Protein AF-A0A2S2NFF7-F1 (afdb_monomer)

Mean predicted aligned error: 15.34 Å

Secondary structure (DSSP, 8-state):
----PPP---HHHHHHHHHHHHHHHHHHHHHHHHHTTS-HHHHHHHHHHHT--TTSS-SSTTHHHHHHHHHHHHT-S-HHHHHHHHHHHHHHHHHHHHHT--TT------SS-TTTS--HHHHHHHHHHHHHTT--GGGBTTB-HHHHHHHS--S-HHHHHHHHHHHHHTTPPPPHHHHHHHHHHHHH---HHHHHHHHHHHHHHHHSGGGGGGGGGGHHHHHHHHHT--TTS--SSHHHHHHHHHHHHHTT----HHHHHHHHHHT--TTS-SSSHHHHHHHHHHHTT---HHHHHHHHHT--TT--TT----------GGG---------------------------------PPPPP-

InterPro domains:
  IPR002157 Cobalamin (vitamin B12)-binding protein [PF01122] (90-287)
  IPR008930 Terpenoid cyclases/protein prenyltransferase alpha-alpha toroid [SSF48239] (30-249)
  IPR008930 Terpenoid cyclases/protein prenyltransferase alpha-alpha toroid [SSF48239] (191-291)
  IPR051588 Eukaryotic Cobalamin Transport [PTHR10559] (17-320)

pLDDT: mean 74.39, std 24.9, range [27.44, 97.69]

Organism: Schizaphis graminum (NCBI:txid13262)

Nearest PDB structures (foldseek):
  7qbg-assembly2_C  TM=7.020E-01  e=6.840E-06  Homo sapiens
  6rdk-assembly1_2  TM=3.850E-01  e=6.343E-01  Polytomella sp. Pringsheim 198.80
  8d9w-assembly1_A  TM=3.546E-01  e=8.126E-01  Homo sapiens
  1hz4-assembly1_A  TM=3.937E-01  e=6.675E+00  Escherichia coli

Solvent-accessible surface area (backbone atoms only — not comparable to full-atom values): 21647 Å² total; per-residue (Å²): 140,82,86,85,79,79,87,82,76,63,73,68,61,59,50,52,54,49,50,51,51,65,57,47,51,57,53,52,50,50,50,56,54,61,58,70,76,51,52,70,66,53,35,30,51,52,36,56,60,65,60,46,43,97,72,44,32,50,70,69,75,60,31,34,28,39,42,45,34,27,31,50,69,65,66,52,78,52,72,68,57,51,52,44,25,52,50,34,47,52,52,56,49,50,54,50,57,60,72,56,67,47,92,83,59,78,62,72,66,80,84,87,61,80,78,78,56,88,34,70,60,52,54,33,44,47,37,39,18,32,27,45,68,64,39,63,35,61,62,45,93,85,41,41,52,48,56,57,52,72,70,54,82,60,88,48,63,48,55,41,22,44,36,50,24,35,32,32,48,60,74,41,89,78,51,70,72,56,55,52,50,36,54,48,45,30,71,73,48,83,53,55,56,44,28,22,38,18,47,41,23,47,53,53,45,31,71,40,80,93,33,55,80,44,56,76,64,48,56,59,39,53,52,53,57,59,70,57,50,42,97,76,26,36,45,88,45,72,62,31,26,22,44,40,50,40,31,41,58,60,64,68,56,93,67,72,57,66,43,30,50,52,38,52,60,74,54,44,43,99,75,24,40,58,78,51,61,55,51,29,22,46,40,47,44,36,70,68,69,62,53,53,72,38,57,44,28,58,70,62,57,66,68,67,92,75,82,63,89,85,72,85,83,77,85,81,77,78,74,64,90,89,72,73,79,90,83,70,91,80,87,76,91,76,86,79,85,90,83,88,84,92,80,92,78,83,89,79,85,81,82,87,77,90,80,86,82,85,84,83,90,128

Radius of gyration: 27.89 Å; Cα contacts (8 Å, |Δi|>4): 367; chains: 1; bounding box: 62×93×76 Å

Sequence (362 aa):
MATRRRPRWPPAAAIIIAAVVIAVVPHLAAAQNAVKDKSELQRAIDWLTLQRSKDWGWGTGTDTAQAIVAMEMTKTGGRLERELSAKQLEIELLARLWQHHDPDSVTLQQQDDEDEALTVANIATYSMALASACHDPRQFHGHDLIGSLLQHETISDLDFSYSSLVACESGTHVRKRHIRRLMEIANTKHTVDSLSVAILALQCVEHDHRNRNVKPLLKKPLATLIALQQPDGGFGSLHTTALAIRALQEGKATWNRTNAVDWLLNHQGPDGAFFDIATTAEVIIALARVSGVAEGIADHCEVRPGADKDNVGTAVIIPHPSAVDTKRPVSVNVSEPVATDEYHLPQISDSGTNVTVSYSLW

Foldseek 3Di:
DDDDDDDDDDPVVVVVVVVVCVVVVVVVVVVVVVLVPDDLLVLLLVLLVVCQDPQLANDAALLLLLSLLLCLLLVDDDPVSSVSSLVSLLVNVVVLCVVQPPPVPVPLDDDDPVRRDPHLVRLLSSLLSCLSSLHQCCPSVNDGSLVVSVVDDDPDLLSLLSSLLSCLLSVHQDDPVSLVSLLVQLVPPLQLRSLLSSLNSLLSNCVPPVNVVSLVSSPVSLVSNQVCQDPQRANPDLQSLLSSLQSNLLNVHDHDNVSSLVVQSVCADPSSANDDSNSSSSNSSSVSSRHGSNVSSVVSSPPDPPPPPPDDDDDPPPDDPVPDDPPDDDDDDDDDDDDDDDDDDDDDDDDDDDDDDDDDDD

Structure (mmCIF, N/CA/C/O backbone):
data_AF-A0A2S2NFF7-F1
#
_entry.id   AF-A0A2S2NFF7-F1
#
loop_
_atom_site.group_PDB
_atom_site.id
_atom_site.type_symbol
_atom_site.label_atom_id
_atom_site.label_alt_id
_atom_site.label_comp_id
_atom_site.label_asym_id
_atom_site.label_entity_id
_atom_site.label_seq_id
_atom_site.pdbx_PDB_ins_code
_atom_site.Cartn_x
_atom_site.Cartn_y
_atom_site.Cartn_z
_atom_site.occupancy
_atom_site.B_iso_or_equiv
_atom_site.auth_seq_id
_atom_site.auth_comp_id
_atom_site.auth_asym_id
_atom_site.auth_atom_id
_atom_site.pdbx_PDB_model_num
ATOM 1 N N . MET A 1 1 ? -14.180 63.258 -35.659 1.00 38.91 1 MET A N 1
ATOM 2 C CA . MET A 1 1 ? -13.124 62.291 -35.268 1.00 38.91 1 MET A CA 1
ATOM 3 C C . MET A 1 1 ? -13.786 61.248 -34.369 1.00 38.91 1 MET A C 1
ATOM 5 O O . MET A 1 1 ? -14.397 61.670 -33.408 1.00 38.91 1 MET A O 1
ATOM 9 N N . ALA A 1 2 ? -13.837 59.936 -34.593 1.00 40.06 2 ALA A N 1
ATOM 10 C CA . ALA A 1 2 ? -13.284 59.033 -35.597 1.00 40.06 2 ALA A CA 1
ATOM 11 C C . ALA A 1 2 ? -14.267 57.846 -35.762 1.00 40.06 2 ALA A C 1
ATOM 13 O O . ALA A 1 2 ? -14.793 57.331 -34.777 1.00 40.06 2 ALA A O 1
ATOM 14 N N . THR A 1 3 ? -14.536 57.411 -36.993 1.00 41.44 3 THR A N 1
ATOM 15 C CA . THR A 1 3 ? -15.423 56.273 -37.299 1.00 41.44 3 THR A CA 1
ATOM 16 C C . THR A 1 3 ? -14.647 54.952 -37.247 1.00 41.44 3 THR A C 1
ATOM 18 O O . THR A 1 3 ? -13.744 54.741 -38.058 1.00 41.44 3 THR A O 1
ATOM 21 N N . ARG A 1 4 ? -15.000 54.043 -36.324 1.00 43.28 4 ARG A N 1
ATOM 22 C CA . ARG A 1 4 ? -14.435 52.681 -36.234 1.00 43.28 4 ARG A CA 1
ATOM 23 C C . ARG A 1 4 ? -14.967 51.796 -37.369 1.00 43.28 4 ARG A C 1
ATOM 25 O O . ARG A 1 4 ? -16.146 51.454 -37.389 1.00 43.28 4 ARG A O 1
ATOM 32 N N . ARG A 1 5 ? -14.089 51.379 -38.288 1.00 42.19 5 ARG A N 1
ATOM 33 C CA . ARG A 1 5 ? -14.361 50.296 -39.248 1.00 42.19 5 ARG A CA 1
ATOM 34 C C . ARG A 1 5 ? -14.168 48.942 -38.556 1.00 42.19 5 ARG A C 1
ATOM 36 O O . ARG A 1 5 ? -13.127 48.713 -37.949 1.00 42.19 5 ARG A O 1
ATOM 43 N N . ARG A 1 6 ? -15.159 48.048 -38.650 1.00 47.31 6 ARG A N 1
ATOM 44 C CA . ARG A 1 6 ? -15.008 46.633 -38.265 1.00 47.31 6 ARG A CA 1
ATOM 45 C C . ARG A 1 6 ? -14.158 45.905 -39.320 1.00 47.31 6 ARG A C 1
ATOM 47 O O . ARG A 1 6 ? -14.371 46.158 -40.509 1.00 47.31 6 ARG A O 1
ATOM 54 N N . PRO A 1 7 ? -13.236 45.010 -38.930 1.00 45.91 7 PRO A N 1
ATOM 55 C CA . PRO A 1 7 ? -12.463 44.239 -39.890 1.00 45.91 7 PRO A CA 1
ATOM 56 C C . PRO A 1 7 ? -13.366 43.194 -40.555 1.00 45.91 7 PRO A C 1
ATOM 58 O O . PRO A 1 7 ? -14.045 42.411 -39.891 1.00 45.91 7 PRO A O 1
ATOM 61 N N . ARG A 1 8 ? -13.398 43.231 -41.887 1.00 47.75 8 ARG A N 1
ATOM 62 C CA . ARG A 1 8 ? -14.128 42.302 -42.752 1.00 47.75 8 ARG A CA 1
ATOM 63 C C . ARG A 1 8 ? -13.171 41.150 -43.058 1.00 47.75 8 ARG A C 1
ATOM 65 O O . ARG A 1 8 ? -12.218 41.336 -43.807 1.00 47.75 8 ARG A O 1
ATOM 72 N N . TRP A 1 9 ? -13.378 40.003 -42.424 1.00 48.12 9 TRP A N 1
ATOM 73 C CA . TRP A 1 9 ? -12.583 38.804 -42.690 1.00 48.12 9 TRP A CA 1
ATOM 74 C C . TRP A 1 9 ? -12.998 38.182 -44.035 1.00 48.12 9 TRP A C 1
ATOM 76 O O . TRP A 1 9 ? -14.180 38.250 -44.387 1.00 48.12 9 TRP A O 1
ATOM 86 N N . PRO A 1 10 ? -12.065 37.588 -44.800 1.00 46.78 10 PRO A N 1
ATOM 87 C CA . PRO A 1 10 ? -12.401 36.847 -46.010 1.00 46.78 10 PRO A CA 1
ATOM 88 C C . PRO A 1 10 ? -13.228 35.595 -45.654 1.00 46.78 10 PRO A C 1
ATOM 90 O O . PRO A 1 10 ? -12.942 34.945 -44.643 1.00 46.78 10 PRO A O 1
ATOM 93 N N . PRO A 1 11 ? -14.230 35.213 -46.471 1.00 56.00 11 PRO A N 1
ATOM 94 C CA . PRO A 1 11 ? -15.161 34.122 -46.154 1.00 56.00 11 PRO A CA 1
ATOM 95 C C . PRO A 1 11 ? -14.471 32.763 -45.947 1.00 56.00 11 PRO A C 1
ATOM 97 O O . PRO A 1 11 ? -14.989 31.924 -45.219 1.00 56.00 11 PRO A O 1
ATOM 100 N N . ALA A 1 12 ? -13.273 32.563 -46.502 1.00 50.59 12 ALA A N 1
ATOM 101 C CA . ALA A 1 12 ? -12.504 31.330 -46.340 1.00 50.59 12 ALA A CA 1
ATOM 102 C C . ALA A 1 12 ? -12.000 31.093 -44.899 1.00 50.59 12 ALA A C 1
ATOM 104 O O . ALA A 1 12 ? -11.967 29.953 -44.446 1.00 50.59 12 ALA A O 1
ATOM 105 N N . ALA A 1 13 ? -11.666 32.147 -44.142 1.00 46.53 13 ALA A N 1
ATOM 106 C CA . ALA A 1 13 ? -11.138 32.003 -42.779 1.00 46.53 13 ALA A CA 1
ATOM 107 C C . ALA A 1 13 ? -12.226 31.608 -41.761 1.00 46.53 13 ALA A C 1
ATOM 109 O O . ALA A 1 13 ? -11.963 30.856 -40.825 1.00 46.53 13 ALA A O 1
ATOM 110 N N . ALA A 1 14 ? -13.466 32.062 -41.972 1.00 49.00 14 ALA A N 1
ATOM 111 C CA . ALA A 1 14 ? -14.608 31.677 -41.141 1.00 49.00 14 ALA A CA 1
ATOM 112 C C . ALA A 1 14 ? -15.018 30.208 -41.357 1.00 49.00 14 ALA A C 1
ATOM 114 O O . ALA A 1 14 ? -15.447 29.546 -40.415 1.00 49.00 14 ALA A O 1
ATOM 115 N N . ILE A 1 15 ? -14.838 29.686 -42.576 1.00 51.62 15 ILE A N 1
ATOM 116 C CA . ILE A 1 15 ? -15.158 28.294 -42.923 1.00 51.62 15 ILE A CA 1
ATOM 117 C C . ILE A 1 15 ? -14.155 27.323 -42.285 1.00 51.62 15 ILE A C 1
ATOM 119 O O . ILE A 1 15 ? -14.566 26.283 -41.783 1.00 51.62 15 ILE A O 1
ATOM 123 N N . ILE A 1 16 ? -12.865 27.673 -42.228 1.00 51.00 16 ILE A N 1
ATOM 124 C CA . ILE A 1 16 ? -11.837 26.819 -41.605 1.00 51.00 16 ILE A CA 1
ATOM 125 C C . ILE A 1 16 ? -12.030 26.745 -40.084 1.00 51.00 16 ILE A C 1
ATOM 127 O O . ILE A 1 16 ? -11.982 25.658 -39.518 1.00 51.00 16 ILE A O 1
ATOM 131 N N . ILE A 1 17 ? -12.330 27.866 -39.416 1.00 49.66 17 ILE A N 1
ATOM 132 C CA . ILE A 1 17 ? -12.597 27.866 -37.966 1.00 49.66 17 ILE A CA 1
ATOM 133 C C . ILE A 1 17 ? -13.890 27.098 -37.654 1.00 49.66 17 ILE A C 1
ATOM 135 O O . ILE A 1 17 ? -13.910 26.300 -36.722 1.00 49.66 17 ILE A O 1
ATOM 139 N N . ALA A 1 18 ? -14.949 27.265 -38.455 1.00 50.56 18 ALA A N 1
ATOM 140 C CA . ALA A 1 18 ? -16.178 26.492 -38.287 1.00 50.56 18 ALA A CA 1
ATOM 141 C C . ALA A 1 18 ? -15.952 24.989 -38.522 1.00 50.56 18 ALA A C 1
ATOM 143 O O . ALA A 1 18 ? -16.439 24.185 -37.738 1.00 50.56 18 ALA A O 1
ATOM 144 N N . ALA A 1 19 ? -15.172 24.594 -39.533 1.00 49.19 19 ALA A N 1
ATOM 145 C CA . ALA A 1 19 ? -14.868 23.189 -39.808 1.00 49.19 19 ALA A CA 1
ATOM 146 C C . ALA A 1 19 ? -14.010 22.537 -38.707 1.00 49.19 19 ALA A C 1
ATOM 148 O O . ALA A 1 19 ? -14.283 21.403 -38.319 1.00 49.19 19 ALA A O 1
ATOM 149 N N . VAL A 1 20 ? -13.030 23.258 -38.147 1.00 46.94 20 VAL A N 1
ATOM 150 C CA . VAL A 1 20 ? -12.220 22.776 -37.013 1.00 46.94 20 VAL A CA 1
ATOM 151 C C . VAL A 1 20 ? -13.068 22.663 -35.741 1.00 46.94 20 VAL A C 1
ATOM 153 O O . VAL A 1 20 ? -12.984 21.658 -35.043 1.00 46.94 20 VAL A O 1
ATOM 156 N N . VAL A 1 21 ? -13.956 23.623 -35.463 1.00 47.69 21 VAL A N 1
ATOM 157 C CA . VAL A 1 21 ? -14.878 23.550 -34.313 1.00 47.69 21 VAL A CA 1
ATOM 158 C C . VAL A 1 21 ? -15.910 22.424 -34.492 1.00 47.69 21 VAL A C 1
ATOM 160 O O . VAL A 1 21 ? -16.184 21.696 -33.543 1.00 47.69 21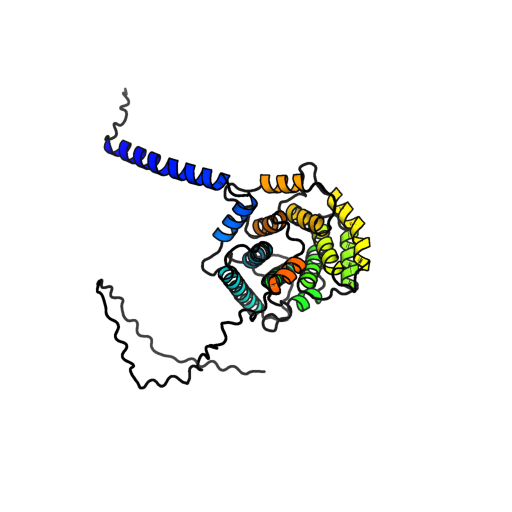 VAL A O 1
ATOM 163 N N . ILE A 1 22 ? -16.430 22.207 -35.704 1.00 51.25 22 ILE A N 1
ATOM 164 C CA . ILE A 1 22 ? -17.389 21.128 -36.003 1.00 51.25 22 ILE A CA 1
ATOM 165 C C . ILE A 1 22 ? -16.729 19.741 -35.960 1.00 51.25 22 ILE A C 1
ATOM 167 O O . ILE A 1 22 ? -17.412 18.780 -35.634 1.00 51.25 22 ILE A O 1
ATOM 171 N N . ALA A 1 23 ? -15.428 19.612 -36.239 1.00 49.31 23 ALA A N 1
ATOM 172 C CA . ALA A 1 23 ? -14.717 18.332 -36.146 1.00 49.31 23 ALA A CA 1
ATOM 173 C C . ALA A 1 23 ? -14.216 18.018 -34.723 1.00 49.31 23 ALA A C 1
ATOM 175 O O . ALA A 1 23 ? -14.204 16.860 -34.314 1.00 49.31 23 ALA A O 1
ATOM 176 N N . VAL A 1 24 ? -13.838 19.032 -33.939 1.00 48.22 24 VAL A N 1
ATOM 177 C CA . VAL A 1 24 ? -13.264 18.846 -32.593 1.00 48.22 24 VAL A CA 1
ATOM 178 C C . VAL A 1 24 ? -14.345 18.661 -31.517 1.00 48.22 24 VAL A C 1
ATOM 180 O O . VAL A 1 24 ? -14.161 17.873 -30.589 1.00 48.22 24 VAL A O 1
ATOM 183 N N . VAL A 1 25 ? -15.506 19.312 -31.648 1.00 49.66 25 VAL A N 1
ATOM 184 C CA . VAL A 1 25 ? -16.607 19.214 -30.667 1.00 49.66 25 VAL A CA 1
ATOM 185 C C . VAL A 1 25 ? -17.231 17.805 -30.571 1.00 49.66 25 VAL A C 1
ATOM 187 O O . VAL A 1 25 ? -17.438 17.346 -29.448 1.00 49.66 25 VAL A O 1
ATOM 190 N N . PRO A 1 26 ? -17.485 17.061 -31.668 1.00 47.31 26 PRO A N 1
ATOM 191 C CA . PRO A 1 26 ? -17.977 15.686 -31.593 1.00 47.31 26 PRO A CA 1
ATOM 192 C C . PRO A 1 26 ? -16.948 14.727 -30.993 1.00 47.31 26 PRO A C 1
ATOM 194 O O . PRO A 1 26 ? -17.334 13.813 -30.275 1.00 47.31 26 PRO A O 1
ATOM 197 N N . HIS A 1 27 ? -15.649 14.940 -31.240 1.00 47.62 27 HIS A N 1
ATOM 198 C CA . HIS A 1 27 ? -14.585 14.121 -30.651 1.00 47.62 27 HIS A CA 1
ATOM 199 C C . HIS A 1 27 ? -14.416 14.376 -29.148 1.00 47.62 27 HIS A C 1
ATOM 201 O O . HIS A 1 27 ? -14.270 13.419 -28.391 1.00 47.62 27 HIS A O 1
ATOM 207 N N . LEU A 1 28 ? -14.526 15.628 -28.692 1.00 46.75 28 LEU A N 1
ATOM 208 C CA . LEU A 1 28 ? -14.571 15.965 -27.263 1.00 46.75 28 LEU A CA 1
ATOM 209 C C . LEU A 1 28 ? -15.826 15.406 -26.581 1.00 46.75 28 LEU A C 1
ATOM 211 O O . LEU A 1 28 ? -15.728 14.854 -25.490 1.00 46.75 28 LEU A O 1
ATOM 215 N N . ALA A 1 29 ? -16.990 15.490 -27.229 1.00 41.03 29 ALA A N 1
ATOM 216 C CA . ALA A 1 29 ? -18.235 14.937 -26.699 1.00 41.03 29 ALA A CA 1
ATOM 217 C C . ALA A 1 29 ? -18.226 13.397 -26.669 1.00 41.03 29 ALA A C 1
ATOM 219 O O . ALA A 1 29 ? -18.709 12.797 -25.714 1.00 41.03 29 ALA A O 1
ATOM 220 N N . ALA A 1 30 ? -17.643 12.743 -27.677 1.00 40.53 30 ALA A N 1
ATOM 221 C CA . ALA A 1 30 ? -17.467 11.292 -27.706 1.00 40.53 30 ALA A CA 1
ATOM 222 C C . ALA A 1 30 ? -16.455 10.813 -26.653 1.00 40.53 30 ALA A C 1
ATOM 224 O O . ALA A 1 30 ? -16.709 9.811 -25.991 1.00 40.53 30 ALA A O 1
ATOM 225 N N . ALA A 1 31 ? -15.362 11.552 -26.432 1.00 45.31 31 ALA A N 1
ATOM 226 C CA . ALA A 1 31 ? -14.420 11.281 -25.347 1.00 45.31 31 ALA A CA 1
ATOM 227 C C . ALA A 1 31 ? -15.076 11.466 -23.965 1.00 45.31 31 ALA A C 1
ATOM 229 O O . ALA A 1 31 ? -14.936 10.607 -23.102 1.00 45.31 31 ALA A O 1
ATOM 230 N N . GLN A 1 32 ? -15.873 12.522 -23.772 1.00 46.03 32 GLN A N 1
ATOM 231 C CA . GLN A 1 32 ? -16.632 12.744 -22.533 1.00 46.03 32 GLN A CA 1
ATOM 232 C C . GLN A 1 32 ? -17.713 11.680 -22.289 1.00 46.03 32 GLN A C 1
ATOM 234 O O . GLN A 1 32 ? -17.956 11.301 -21.146 1.00 46.03 32 GLN A O 1
ATOM 239 N N . ASN A 1 33 ? -18.347 11.167 -23.346 1.00 41.81 33 ASN A N 1
ATOM 240 C CA . ASN A 1 33 ? -19.332 10.090 -23.236 1.00 41.81 33 ASN A CA 1
ATOM 241 C C . ASN A 1 33 ? -18.677 8.715 -23.008 1.00 41.81 33 ASN A C 1
ATOM 243 O O . ASN A 1 33 ? -19.234 7.911 -22.274 1.00 41.81 33 ASN A O 1
ATOM 247 N N . ALA A 1 34 ? -17.480 8.461 -23.547 1.00 43.78 34 ALA A N 1
ATOM 248 C CA . ALA A 1 34 ? -16.713 7.239 -23.275 1.00 43.78 34 ALA A CA 1
ATOM 249 C C . ALA A 1 34 ? -16.122 7.200 -21.850 1.00 43.78 34 ALA A C 1
ATOM 251 O O . ALA A 1 34 ? -15.925 6.123 -21.292 1.00 43.78 34 ALA A O 1
ATOM 252 N N . VAL A 1 35 ? -15.870 8.366 -21.243 1.00 50.00 35 VAL A N 1
ATOM 253 C CA . VAL A 1 35 ? -15.475 8.499 -19.827 1.00 50.00 35 VAL A CA 1
ATOM 254 C C . VAL A 1 35 ? -16.651 8.218 -18.878 1.00 50.00 35 VAL A C 1
ATOM 256 O O . VAL A 1 35 ? -16.427 7.774 -17.758 1.00 50.00 35 VAL A O 1
ATOM 259 N N . LYS A 1 36 ? -17.899 8.410 -19.325 1.00 46.53 36 LYS A N 1
ATOM 260 C CA . LYS A 1 36 ? -19.110 8.257 -18.498 1.00 46.53 36 LYS A CA 1
ATOM 261 C C . LYS A 1 36 ? -19.495 6.813 -18.151 1.00 46.53 36 LYS A C 1
ATOM 263 O O . LYS A 1 36 ? -20.233 6.630 -17.190 1.00 46.53 36 LYS A O 1
ATOM 268 N N . ASP A 1 37 ? -19.002 5.822 -18.896 1.00 54.09 37 ASP A N 1
ATOM 269 C CA . ASP A 1 37 ? -19.352 4.400 -18.707 1.00 54.09 37 ASP A CA 1
ATOM 270 C C . ASP A 1 37 ? -18.256 3.574 -18.010 1.00 54.09 37 ASP A C 1
ATOM 272 O O . ASP A 1 37 ? -18.445 2.386 -17.735 1.00 54.09 37 ASP A O 1
ATOM 276 N N . LYS A 1 38 ? -17.098 4.171 -17.704 1.00 70.00 38 LYS A N 1
ATOM 277 C CA . LYS A 1 38 ? -16.029 3.487 -16.967 1.00 70.00 38 LYS A CA 1
ATOM 278 C C . LYS A 1 38 ? -16.235 3.660 -15.469 1.00 70.00 38 LYS A C 1
ATOM 280 O O . LYS A 1 38 ? -16.539 4.753 -15.004 1.00 70.00 38 LYS A O 1
ATOM 285 N N . SER A 1 39 ? -16.032 2.585 -14.707 1.00 90.50 39 SER A N 1
ATOM 286 C CA . SER A 1 39 ? -15.982 2.703 -13.251 1.00 90.50 39 SER A CA 1
ATOM 287 C C . SER A 1 39 ? -14.838 3.636 -12.845 1.00 90.50 39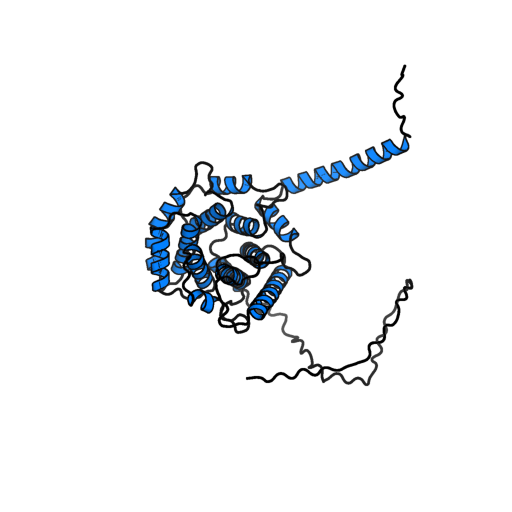 SER A C 1
ATOM 289 O O . SER A 1 39 ? -13.800 3.689 -13.507 1.00 90.50 39 SER A O 1
ATOM 291 N N . GLU A 1 40 ? -15.005 4.347 -11.734 1.00 92.56 40 GLU A N 1
ATOM 292 C CA . GLU A 1 40 ? -13.982 5.264 -11.218 1.00 92.56 40 GLU A CA 1
ATOM 293 C C . GLU A 1 40 ? -12.640 4.561 -10.949 1.00 92.56 40 GLU A C 1
ATOM 295 O O . GLU A 1 40 ? -11.568 5.093 -11.237 1.00 92.56 40 GLU A O 1
ATOM 300 N N . LEU A 1 41 ? -12.697 3.300 -10.508 1.00 92.44 41 LEU A N 1
ATOM 301 C CA . LEU A 1 41 ? -11.528 2.429 -10.390 1.00 92.44 41 LEU A CA 1
ATOM 302 C C . LEU A 1 41 ? -10.838 2.207 -11.745 1.00 92.44 41 LEU A C 1
ATOM 304 O O . LEU A 1 41 ? -9.617 2.306 -11.833 1.00 92.44 41 LEU A O 1
ATOM 308 N N . GLN A 1 42 ? -11.600 1.938 -12.810 1.00 93.81 42 GLN A N 1
ATOM 309 C CA . GLN A 1 42 ? -11.028 1.742 -14.141 1.00 93.81 42 GLN A CA 1
ATOM 310 C C . GLN A 1 42 ? -10.371 3.020 -14.664 1.00 93.81 42 GLN A C 1
ATOM 312 O O . GLN A 1 42 ? -9.314 2.943 -15.277 1.00 93.81 42 GLN A O 1
ATOM 317 N N . ARG A 1 43 ? -10.949 4.196 -14.388 1.00 95.50 43 ARG A N 1
ATOM 318 C CA . ARG A 1 43 ? -10.332 5.481 -14.748 1.00 95.50 43 ARG A CA 1
ATOM 319 C C . ARG A 1 43 ? -8.969 5.666 -14.074 1.00 95.50 43 ARG A C 1
ATOM 321 O O . ARG A 1 43 ? -8.033 6.103 -14.734 1.00 95.50 43 ARG A O 1
ATOM 328 N N . ALA A 1 44 ? -8.843 5.282 -12.804 1.00 96.56 44 ALA A N 1
ATOM 329 C CA . ALA A 1 44 ? -7.569 5.330 -12.087 1.00 96.56 44 ALA A CA 1
ATOM 330 C C . ALA A 1 44 ? -6.537 4.343 -12.655 1.00 96.56 44 ALA A C 1
ATOM 332 O O . ALA A 1 44 ? -5.382 4.710 -12.855 1.00 96.56 44 ALA A O 1
ATOM 333 N N . ILE A 1 45 ? -6.954 3.112 -12.969 1.00 95.31 45 ILE A N 1
ATOM 334 C CA . ILE A 1 45 ? -6.092 2.096 -13.600 1.00 95.31 45 ILE A CA 1
ATOM 335 C C . ILE A 1 45 ? -5.620 2.555 -14.985 1.00 95.31 45 ILE A C 1
ATOM 337 O O . ILE A 1 45 ? -4.443 2.407 -15.320 1.00 95.31 45 ILE A O 1
ATOM 341 N N . ASP A 1 46 ? -6.522 3.121 -15.787 1.00 95.56 46 ASP A N 1
ATOM 342 C CA . ASP A 1 46 ? -6.205 3.638 -17.118 1.00 95.56 46 ASP A CA 1
ATOM 343 C C . ASP A 1 46 ? -5.195 4.786 -17.026 1.00 95.56 46 ASP A C 1
ATOM 345 O O . ASP A 1 46 ? -4.219 4.806 -17.777 1.00 95.56 46 ASP A O 1
ATOM 349 N N . TRP A 1 47 ? -5.399 5.712 -16.082 1.00 96.75 47 TRP A N 1
ATOM 350 C CA . TRP A 1 47 ? -4.456 6.795 -15.819 1.00 96.75 47 TRP A CA 1
ATOM 351 C C . TRP A 1 47 ? -3.088 6.255 -15.402 1.00 96.75 47 TRP A C 1
ATOM 353 O O . TRP A 1 47 ? -2.083 6.639 -15.995 1.00 96.75 47 TRP A O 1
ATOM 363 N N . LEU A 1 48 ? -3.043 5.317 -14.447 1.00 96.75 48 LEU A N 1
ATOM 364 C CA . LEU A 1 48 ? -1.793 4.722 -13.975 1.00 96.75 48 LEU A CA 1
ATOM 365 C C . LEU A 1 48 ? -1.048 4.044 -15.131 1.00 96.75 48 LEU A C 1
ATOM 367 O O . LEU A 1 48 ? 0.140 4.277 -15.316 1.00 96.75 48 LEU A O 1
ATOM 371 N N . THR A 1 49 ? -1.753 3.278 -15.964 1.00 95.12 49 THR A N 1
ATOM 372 C CA . THR A 1 49 ? -1.171 2.609 -17.139 1.00 95.12 49 THR A CA 1
ATOM 373 C C . THR A 1 49 ? -0.625 3.614 -18.158 1.00 95.12 49 THR A C 1
ATOM 375 O O . THR A 1 49 ? 0.410 3.363 -18.774 1.00 95.12 49 THR A O 1
ATOM 378 N N . LEU A 1 50 ? -1.293 4.760 -18.330 1.00 95.38 50 LEU A N 1
ATOM 379 C CA . LEU A 1 50 ? -0.863 5.825 -19.237 1.00 95.38 50 LEU A CA 1
ATOM 380 C C . LEU A 1 50 ? 0.421 6.526 -18.768 1.00 95.38 50 LEU A C 1
ATOM 382 O O . LEU A 1 50 ? 1.191 6.976 -19.614 1.00 95.38 50 LEU A O 1
ATOM 386 N N . GLN A 1 51 ? 0.664 6.605 -17.455 1.00 95.88 51 GLN A N 1
ATOM 387 C CA . GLN A 1 51 ? 1.891 7.200 -16.904 1.00 95.88 51 GLN A CA 1
ATOM 388 C C . GLN A 1 51 ? 3.135 6.316 -17.080 1.00 95.88 51 GLN A C 1
ATOM 390 O O . GLN A 1 51 ? 4.250 6.772 -16.827 1.00 95.88 51 GLN A O 1
ATOM 395 N N . ARG A 1 52 ? 2.976 5.061 -17.519 1.00 95.75 52 ARG A N 1
ATOM 396 C CA . ARG A 1 52 ? 4.103 4.150 -17.728 1.00 95.75 52 ARG A CA 1
ATOM 397 C C . ARG A 1 52 ? 5.038 4.674 -18.821 1.00 95.75 52 ARG A C 1
ATOM 399 O O . ARG A 1 52 ? 4.623 4.962 -19.946 1.00 95.75 52 ARG A O 1
ATOM 406 N N . SER A 1 53 ? 6.321 4.733 -18.496 1.00 95.38 53 SER A N 1
ATOM 407 C CA . SER A 1 53 ? 7.399 5.133 -19.396 1.00 95.38 53 SER A CA 1
ATOM 408 C C . SER A 1 53 ? 7.753 4.034 -20.407 1.00 95.38 53 SER A C 1
ATOM 410 O O . SER A 1 53 ? 7.303 2.889 -20.327 1.00 95.38 53 SER A O 1
ATOM 412 N N . LYS A 1 54 ? 8.558 4.384 -21.421 1.00 94.62 54 LYS A N 1
ATOM 413 C CA . LYS A 1 54 ? 8.942 3.469 -22.519 1.00 94.62 54 LYS A CA 1
ATOM 414 C C . LYS A 1 54 ? 9.805 2.286 -22.069 1.00 94.62 54 LYS A C 1
ATOM 416 O O . LYS A 1 54 ? 9.883 1.289 -22.780 1.00 94.62 54 LYS A O 1
ATOM 421 N N . ASP A 1 55 ? 10.470 2.430 -20.934 1.00 94.56 55 ASP A N 1
ATOM 422 C CA . ASP A 1 55 ? 11.268 1.415 -20.248 1.00 94.56 55 ASP A CA 1
ATOM 423 C C . ASP A 1 55 ? 10.425 0.490 -19.358 1.00 94.56 55 ASP A C 1
ATOM 425 O O . ASP A 1 55 ? 10.977 -0.389 -18.714 1.00 94.56 55 ASP A O 1
ATOM 429 N N . TRP A 1 56 ? 9.096 0.646 -19.359 1.00 95.25 56 TRP A N 1
ATOM 430 C CA . TRP A 1 56 ? 8.150 -0.081 -18.507 1.00 95.25 56 TRP A CA 1
ATOM 431 C C . TRP A 1 56 ? 8.172 0.312 -17.023 1.00 95.25 56 TRP A C 1
ATOM 433 O O . TRP A 1 56 ? 7.495 -0.346 -16.227 1.00 95.25 56 TRP A O 1
ATOM 443 N N . GLY A 1 57 ? 8.871 1.393 -16.667 1.00 95.12 57 GLY A N 1
ATOM 444 C CA . GLY A 1 57 ? 8.867 1.993 -15.333 1.00 95.12 57 GLY A CA 1
ATOM 445 C C . GLY A 1 57 ? 7.859 3.136 -15.195 1.00 95.12 57 GLY A C 1
ATOM 446 O O . GLY A 1 57 ? 7.158 3.494 -16.144 1.00 95.12 57 GLY A O 1
ATOM 447 N N . TRP A 1 58 ? 7.793 3.730 -14.005 1.00 95.31 58 TRP A N 1
ATOM 448 C CA . TRP A 1 58 ? 6.958 4.905 -13.706 1.00 95.31 58 TRP A CA 1
ATOM 449 C C . TRP A 1 58 ? 7.765 6.163 -13.374 1.00 95.31 58 TRP A C 1
ATOM 451 O O . TRP A 1 58 ? 7.204 7.163 -12.942 1.00 95.31 58 TRP A O 1
ATOM 461 N N . GLY A 1 59 ? 9.068 6.143 -13.649 1.00 86.50 59 GLY A N 1
ATOM 462 C CA . GLY A 1 59 ? 9.970 7.253 -13.376 1.00 86.50 59 GLY A CA 1
ATOM 463 C C . GLY A 1 59 ? 10.974 6.894 -12.291 1.00 86.50 59 GLY A C 1
ATOM 464 O O . GLY A 1 59 ? 11.459 5.768 -12.224 1.00 86.50 59 GLY A O 1
ATOM 465 N N . THR A 1 60 ? 11.338 7.878 -11.477 1.00 77.12 60 THR A N 1
ATOM 466 C CA . THR A 1 60 ? 12.353 7.736 -10.428 1.00 77.12 60 THR A CA 1
ATOM 467 C C . THR A 1 60 ? 11.724 7.390 -9.075 1.00 77.12 60 THR A C 1
ATOM 469 O O . THR A 1 60 ? 10.511 7.294 -8.936 1.00 77.12 60 THR A O 1
ATOM 472 N N . GLY A 1 61 ? 12.554 7.175 -8.053 1.00 82.88 61 GLY A N 1
ATOM 473 C CA . GLY A 1 61 ? 12.073 6.808 -6.716 1.00 82.88 61 GLY A CA 1
ATOM 474 C C . GLY A 1 61 ? 11.368 5.445 -6.660 1.00 82.88 61 GLY A C 1
ATOM 475 O O . GLY A 1 61 ? 11.802 4.485 -7.299 1.00 82.88 61 GLY A O 1
ATOM 476 N N . THR A 1 62 ? 10.308 5.364 -5.854 1.00 90.56 62 THR A N 1
ATOM 477 C CA . THR A 1 62 ? 9.531 4.144 -5.574 1.00 90.56 62 THR A CA 1
ATOM 478 C C . THR A 1 62 ? 8.248 4.027 -6.404 1.00 90.56 62 THR A C 1
ATOM 480 O O . THR A 1 62 ? 7.517 3.046 -6.247 1.00 90.56 62 THR A O 1
ATOM 483 N N . ASP A 1 63 ? 8.005 4.954 -7.334 1.00 94.38 63 ASP A N 1
ATOM 484 C CA . ASP A 1 63 ? 6.794 4.997 -8.162 1.00 94.38 63 ASP A CA 1
ATOM 485 C C . ASP A 1 63 ? 6.588 3.700 -8.959 1.00 94.38 63 ASP A C 1
ATOM 487 O O . ASP A 1 63 ? 5.498 3.124 -8.949 1.00 94.38 63 ASP A O 1
ATOM 491 N N . THR A 1 64 ? 7.653 3.176 -9.583 1.00 95.81 64 THR A N 1
ATOM 492 C CA . THR A 1 64 ? 7.625 1.880 -10.287 1.00 95.81 64 THR A CA 1
ATOM 493 C C . THR A 1 64 ? 7.183 0.754 -9.349 1.00 95.81 64 THR A C 1
ATOM 495 O O . THR A 1 64 ? 6.334 -0.062 -9.707 1.00 95.81 64 THR A O 1
ATOM 498 N N . ALA A 1 65 ? 7.709 0.727 -8.123 1.00 95.81 65 ALA A N 1
ATOM 499 C CA . ALA A 1 65 ? 7.379 -0.292 -7.134 1.00 95.81 65 ALA A CA 1
ATOM 500 C C . ALA A 1 65 ? 5.901 -0.211 -6.713 1.00 95.81 65 ALA A C 1
ATOM 502 O O . ALA A 1 65 ? 5.198 -1.221 -6.720 1.00 95.81 65 ALA A O 1
ATOM 503 N N . GLN A 1 66 ? 5.404 0.986 -6.396 1.00 95.12 66 GLN A N 1
ATOM 504 C CA . GLN A 1 66 ? 4.016 1.192 -5.971 1.00 95.12 66 GLN A CA 1
ATOM 505 C C . GLN A 1 66 ? 3.019 0.882 -7.092 1.00 95.12 66 GLN A C 1
ATOM 507 O O . GLN A 1 66 ? 2.009 0.214 -6.850 1.00 95.12 66 GLN A O 1
ATOM 512 N N . ALA A 1 67 ? 3.324 1.297 -8.325 1.00 96.19 67 ALA A N 1
ATOM 513 C CA . ALA A 1 67 ? 2.515 0.974 -9.493 1.00 96.19 67 ALA A CA 1
ATOM 514 C C . ALA A 1 67 ? 2.427 -0.543 -9.720 1.00 96.19 67 ALA A C 1
ATOM 516 O O . ALA A 1 67 ? 1.334 -1.060 -9.954 1.00 96.19 67 ALA A O 1
ATOM 517 N N . ILE A 1 68 ? 3.544 -1.271 -9.587 1.00 95.25 68 ILE A N 1
ATOM 518 C CA . ILE A 1 68 ? 3.572 -2.739 -9.699 1.00 95.25 68 ILE A CA 1
ATOM 519 C C . ILE A 1 68 ? 2.682 -3.389 -8.644 1.00 95.25 68 ILE A C 1
ATOM 521 O O . ILE A 1 68 ? 1.843 -4.211 -9.008 1.00 95.25 68 ILE A O 1
ATOM 525 N N . VAL A 1 69 ? 2.780 -2.981 -7.372 1.00 93.62 69 VAL A N 1
ATOM 526 C CA . VAL A 1 69 ? 1.916 -3.531 -6.312 1.00 93.62 69 VAL A CA 1
ATOM 527 C C . VAL A 1 69 ? 0.441 -3.351 -6.676 1.00 93.62 69 VAL A C 1
ATOM 529 O O . VAL A 1 69 ? -0.336 -4.300 -6.584 1.00 93.62 69 VAL A O 1
ATOM 532 N N . ALA A 1 70 ? 0.038 -2.162 -7.133 1.00 93.31 70 ALA A N 1
ATOM 533 C CA . ALA A 1 70 ? -1.346 -1.922 -7.536 1.00 93.31 70 ALA A CA 1
ATOM 534 C C . ALA A 1 70 ? -1.763 -2.774 -8.744 1.00 93.31 70 ALA A C 1
ATOM 536 O O . ALA A 1 70 ? -2.858 -3.346 -8.745 1.00 93.31 70 ALA A O 1
ATOM 537 N N . MET A 1 71 ? -0.907 -2.895 -9.759 1.00 92.19 71 MET A N 1
ATOM 538 C CA . MET A 1 71 ? -1.204 -3.680 -10.957 1.00 92.19 71 MET A CA 1
ATOM 539 C C . MET A 1 71 ? -1.326 -5.175 -10.675 1.00 92.19 71 MET A C 1
ATOM 541 O O . MET A 1 71 ? -2.267 -5.802 -11.162 1.00 92.19 71 MET A O 1
ATOM 545 N N . GLU A 1 72 ? -0.417 -5.745 -9.883 1.00 90.00 72 GLU A N 1
ATOM 546 C CA . GLU A 1 72 ? -0.439 -7.173 -9.548 1.00 90.00 72 GLU A CA 1
ATOM 547 C C . GLU A 1 72 ? -1.648 -7.516 -8.679 1.00 90.00 72 GLU A C 1
ATOM 549 O O . GLU A 1 72 ? -2.400 -8.444 -8.985 1.00 90.00 72 GLU A O 1
ATOM 554 N N . MET A 1 73 ? -1.934 -6.684 -7.673 1.00 84.50 73 MET A N 1
ATOM 555 C CA . MET A 1 73 ? -3.090 -6.866 -6.793 1.00 84.50 73 MET A CA 1
ATOM 556 C C . MET A 1 73 ? -4.418 -6.792 -7.549 1.00 84.50 73 MET A C 1
ATOM 558 O O . MET A 1 73 ? -5.359 -7.525 -7.246 1.00 84.50 73 MET A O 1
ATOM 562 N N . THR A 1 74 ? -4.504 -5.926 -8.559 1.00 87.06 74 THR A N 1
ATOM 563 C CA . THR A 1 74 ? -5.705 -5.785 -9.396 1.00 87.06 74 THR A CA 1
ATOM 564 C C . THR A 1 74 ? -5.711 -6.690 -10.627 1.00 87.06 74 THR A C 1
ATOM 566 O O . THR A 1 74 ? -6.717 -6.737 -11.337 1.00 87.06 74 THR A O 1
ATOM 569 N N . LYS A 1 75 ? -4.619 -7.425 -10.881 1.00 85.12 75 LYS A N 1
ATOM 570 C CA . LYS A 1 75 ? -4.386 -8.235 -12.088 1.00 85.12 75 LYS A CA 1
ATOM 571 C C . LYS A 1 75 ? -4.625 -7.435 -13.380 1.00 85.12 75 LYS A C 1
ATOM 573 O O . LYS A 1 75 ? -5.143 -7.966 -14.364 1.00 85.12 75 LYS A O 1
ATOM 578 N N . THR A 1 76 ? -4.262 -6.152 -13.376 1.00 86.12 76 THR A N 1
ATOM 579 C CA . THR A 1 76 ? -4.462 -5.231 -14.506 1.00 86.12 76 THR A CA 1
ATOM 580 C C . THR A 1 76 ? -3.286 -5.266 -15.481 1.00 86.12 76 THR A C 1
ATOM 582 O O . THR A 1 76 ? -2.173 -5.667 -15.140 1.00 86.12 76 THR A O 1
ATOM 585 N N . GLY A 1 77 ? -3.543 -4.916 -16.743 1.00 84.56 77 GLY A N 1
ATOM 586 C CA . GLY A 1 77 ? -2.553 -5.007 -17.819 1.00 84.56 77 GLY A CA 1
ATOM 587 C C . GLY A 1 77 ? -2.309 -6.431 -18.339 1.00 84.56 77 GLY A C 1
ATOM 588 O O . GLY A 1 77 ? -2.837 -7.428 -17.832 1.00 84.56 77 GLY A O 1
ATOM 589 N N . GLY A 1 78 ? -1.515 -6.531 -19.405 1.00 86.75 78 GLY A N 1
ATOM 590 C CA . GLY A 1 78 ? -1.086 -7.821 -19.951 1.00 86.75 78 GLY A CA 1
ATOM 591 C C . GLY A 1 78 ? -0.052 -8.507 -19.051 1.00 86.75 78 GLY A C 1
ATOM 592 O O . GLY A 1 78 ? 0.741 -7.840 -18.397 1.00 86.75 78 GLY A O 1
ATOM 593 N N . ARG A 1 79 ? -0.001 -9.848 -19.053 1.00 88.56 79 ARG A N 1
ATOM 594 C CA . ARG A 1 79 ? 1.019 -10.606 -18.295 1.00 88.56 79 ARG A CA 1
ATOM 595 C C . ARG A 1 79 ? 2.445 -10.176 -18.657 1.00 88.56 79 ARG A C 1
ATOM 597 O O . ARG A 1 79 ? 3.247 -9.948 -17.765 1.00 88.56 79 ARG A O 1
ATOM 604 N N . LEU A 1 80 ? 2.731 -10.051 -19.955 1.00 91.25 80 LEU A N 1
ATOM 605 C CA . LEU A 1 80 ? 4.043 -9.619 -20.442 1.00 91.25 80 LEU A CA 1
ATOM 606 C C . LEU A 1 80 ? 4.371 -8.194 -19.986 1.00 91.25 80 LEU A C 1
ATOM 608 O O . LEU A 1 80 ? 5.501 -7.909 -19.625 1.00 91.25 80 LEU A O 1
ATOM 612 N N . GLU A 1 81 ? 3.379 -7.307 -19.981 1.00 92.44 81 GLU A N 1
ATOM 613 C CA . GLU A 1 81 ? 3.571 -5.925 -19.545 1.00 92.44 81 GLU A CA 1
ATOM 614 C C . GLU A 1 81 ? 3.957 -5.847 -18.069 1.00 92.44 81 GLU A C 1
ATOM 616 O O . GLU A 1 81 ? 4.879 -5.121 -17.712 1.00 92.44 81 GLU A O 1
ATOM 621 N N . ARG A 1 82 ? 3.277 -6.629 -17.224 1.00 91.62 82 ARG A N 1
ATOM 622 C CA . ARG A 1 82 ? 3.605 -6.734 -15.802 1.00 91.62 82 ARG A CA 1
ATOM 623 C C . ARG A 1 82 ? 4.990 -7.338 -15.573 1.00 91.62 82 ARG A C 1
ATOM 625 O O . ARG A 1 82 ? 5.756 -6.804 -14.781 1.00 91.62 82 ARG A O 1
ATOM 632 N N . GLU A 1 83 ? 5.353 -8.376 -16.328 1.00 92.88 83 GLU A N 1
ATOM 633 C CA . GLU A 1 83 ? 6.688 -8.985 -16.270 1.00 92.88 83 GLU A CA 1
ATOM 634 C C . GLU A 1 83 ? 7.796 -8.002 -16.684 1.00 92.88 83 GLU A C 1
ATOM 636 O O . GLU A 1 83 ? 8.838 -7.938 -16.036 1.00 92.88 83 GLU A O 1
ATOM 641 N N . LEU A 1 84 ? 7.567 -7.190 -17.721 1.00 95.31 84 LEU A N 1
ATOM 642 C CA . LEU A 1 84 ? 8.514 -6.158 -18.147 1.00 95.31 84 LEU A CA 1
ATOM 643 C C . LEU A 1 84 ? 8.671 -5.061 -17.089 1.00 95.31 84 LEU A C 1
ATOM 645 O O . LEU A 1 84 ? 9.800 -4.689 -16.777 1.00 95.31 84 LEU A O 1
ATOM 649 N N . SER A 1 85 ? 7.573 -4.602 -16.483 1.00 95.88 85 SER A N 1
ATOM 650 C CA . SER A 1 85 ? 7.630 -3.652 -15.367 1.00 95.88 85 SER A CA 1
ATOM 651 C C . SER A 1 85 ? 8.359 -4.237 -14.151 1.00 95.88 85 SER A C 1
ATOM 653 O O . SER A 1 85 ? 9.211 -3.567 -13.573 1.00 95.88 85 SER A O 1
ATOM 655 N N . ALA A 1 86 ? 8.113 -5.504 -13.802 1.00 94.81 86 ALA A N 1
ATOM 656 C CA . ALA A 1 86 ? 8.845 -6.192 -12.739 1.00 94.81 86 ALA A CA 1
ATOM 657 C C . ALA A 1 86 ? 10.350 -6.280 -13.042 1.00 94.81 86 ALA A C 1
ATOM 659 O O . ALA A 1 86 ? 11.172 -6.021 -12.167 1.00 94.81 86 ALA A O 1
ATOM 660 N N . LYS A 1 87 ? 10.741 -6.567 -14.290 1.00 95.88 87 LYS A N 1
ATOM 661 C CA . LYS A 1 87 ? 12.157 -6.580 -14.688 1.00 95.88 87 LYS A CA 1
ATOM 662 C C . LYS A 1 87 ? 12.802 -5.202 -14.643 1.00 95.88 87 LYS A C 1
ATOM 664 O O . LYS A 1 87 ? 13.945 -5.094 -14.202 1.00 95.88 87 LYS A O 1
ATOM 669 N N . GLN A 1 88 ? 12.075 -4.167 -15.045 1.00 96.19 88 GLN A N 1
ATOM 670 C CA . GLN A 1 88 ? 12.541 -2.791 -14.931 1.00 96.19 88 GLN A CA 1
ATOM 671 C C . GLN A 1 88 ? 12.787 -2.407 -13.462 1.00 96.19 88 GLN A C 1
ATOM 673 O O . GLN A 1 88 ? 13.850 -1.880 -13.141 1.00 96.19 88 GLN A O 1
ATOM 678 N N . LEU A 1 89 ? 11.878 -2.781 -12.553 1.00 95.69 89 LEU A N 1
ATOM 679 C CA . LEU A 1 89 ? 12.054 -2.619 -11.107 1.00 95.69 89 LEU A CA 1
ATOM 680 C C . LEU A 1 89 ? 13.318 -3.321 -10.583 1.00 95.69 89 LEU A C 1
ATOM 682 O O . LEU A 1 89 ? 14.055 -2.742 -9.786 1.00 95.69 89 LEU A O 1
ATOM 686 N N . GLU A 1 90 ? 13.584 -4.562 -11.010 1.00 94.88 90 GLU A N 1
ATOM 687 C CA . GLU A 1 90 ? 14.796 -5.284 -10.594 1.00 94.88 90 GLU A CA 1
ATOM 688 C C . GLU A 1 90 ? 16.072 -4.535 -11.014 1.00 94.88 90 GLU A C 1
ATOM 690 O O . GLU A 1 90 ? 16.997 -4.401 -10.213 1.00 94.88 90 GLU A O 1
ATOM 695 N N . ILE A 1 91 ? 16.119 -4.025 -12.251 1.00 93.50 91 ILE A N 1
ATOM 696 C CA . ILE A 1 91 ? 17.261 -3.260 -12.779 1.00 93.50 91 ILE A CA 1
ATOM 697 C C . ILE A 1 91 ? 17.446 -1.964 -11.983 1.00 93.50 91 ILE A C 1
ATOM 699 O O . ILE A 1 91 ? 18.557 -1.651 -11.551 1.00 93.50 91 ILE A O 1
ATOM 703 N N . GLU A 1 92 ? 16.356 -1.235 -11.754 1.00 91.38 92 GLU A N 1
ATOM 704 C CA . GLU A 1 92 ? 16.326 0.006 -10.981 1.00 91.38 92 GLU A CA 1
ATOM 705 C C . GLU A 1 92 ? 16.803 -0.180 -9.536 1.00 91.38 92 GLU A C 1
ATOM 707 O O . GLU A 1 92 ? 17.517 0.675 -9.002 1.00 91.38 92 GLU A O 1
ATOM 712 N N . LEU A 1 93 ? 16.423 -1.286 -8.896 1.00 91.69 93 LEU A N 1
ATOM 713 C CA . LEU A 1 93 ? 16.838 -1.608 -7.534 1.00 91.69 93 LEU A CA 1
ATOM 714 C C . LEU A 1 93 ? 18.306 -2.042 -7.474 1.00 91.69 93 LEU A C 1
ATOM 716 O O . LEU A 1 93 ? 19.038 -1.591 -6.595 1.00 91.69 93 LEU A O 1
ATOM 720 N N . LEU A 1 94 ? 18.757 -2.875 -8.416 1.00 90.81 94 LEU A N 1
ATOM 721 C CA . LEU A 1 94 ? 20.161 -3.284 -8.509 1.00 90.81 94 LEU A CA 1
ATOM 722 C C . LEU A 1 94 ? 21.090 -2.093 -8.733 1.00 90.81 94 LEU A C 1
ATOM 724 O O . LEU A 1 94 ? 22.127 -2.000 -8.080 1.00 90.81 94 LEU A O 1
ATOM 728 N N . ALA A 1 95 ? 20.712 -1.168 -9.619 1.00 88.12 95 ALA A N 1
ATOM 729 C CA . ALA A 1 95 ? 21.485 0.042 -9.869 1.00 88.12 95 ALA A CA 1
ATOM 730 C C . ALA A 1 95 ? 21.661 0.869 -8.585 1.00 88.12 95 ALA A C 1
ATOM 732 O O . ALA A 1 95 ? 22.774 1.299 -8.284 1.00 88.12 95 ALA A O 1
ATOM 733 N N . ARG A 1 96 ? 20.595 1.016 -7.786 1.00 85.75 96 ARG A N 1
ATOM 734 C CA . ARG A 1 96 ? 20.643 1.723 -6.497 1.00 85.75 96 ARG A CA 1
ATOM 735 C C . ARG A 1 96 ? 21.491 0.989 -5.462 1.00 85.75 96 ARG A C 1
ATOM 737 O O . ARG A 1 96 ? 22.340 1.603 -4.827 1.00 85.75 96 ARG A O 1
ATOM 744 N N . LEU A 1 97 ? 21.314 -0.324 -5.312 1.00 85.06 97 LEU A N 1
ATOM 745 C CA . LEU A 1 97 ? 22.127 -1.129 -4.392 1.00 85.06 97 LEU A CA 1
ATOM 746 C C . LEU A 1 97 ? 23.620 -1.074 -4.742 1.00 85.06 97 LEU A C 1
ATOM 748 O O . LEU A 1 97 ? 24.461 -1.088 -3.847 1.00 85.06 97 LEU A O 1
ATOM 752 N N . TRP A 1 98 ? 23.952 -0.994 -6.032 1.00 83.19 98 TRP A N 1
ATOM 753 C CA . TRP A 1 98 ? 25.334 -0.886 -6.492 1.00 83.19 98 TRP A CA 1
ATOM 754 C C . TRP A 1 98 ? 25.934 0.510 -6.288 1.00 83.19 98 TRP A C 1
ATOM 756 O O . TRP A 1 98 ? 27.114 0.627 -5.969 1.00 83.19 98 TRP A O 1
ATOM 766 N N . GLN A 1 99 ? 25.141 1.572 -6.437 1.00 78.25 99 GLN A N 1
ATOM 767 C CA . GLN A 1 99 ? 25.592 2.942 -6.169 1.00 78.25 99 GLN A CA 1
ATOM 768 C C . GLN A 1 99 ? 25.887 3.180 -4.680 1.00 78.25 99 GLN A C 1
ATOM 770 O O . GLN A 1 99 ? 26.812 3.917 -4.353 1.00 78.25 99 GLN A O 1
ATOM 775 N N . HIS A 1 100 ? 25.166 2.499 -3.786 1.00 68.06 100 HIS A N 1
ATOM 776 C CA . HIS A 1 100 ? 25.302 2.614 -2.328 1.00 68.06 100 HIS A CA 1
ATOM 777 C C . HIS A 1 100 ? 26.266 1.570 -1.713 1.00 68.06 100 HIS A C 1
ATOM 779 O O . HIS A 1 100 ? 26.069 1.125 -0.587 1.00 68.06 100 HIS A O 1
ATOM 785 N N . HIS A 1 101 ? 27.310 1.145 -2.442 1.00 54.97 101 HIS A N 1
ATOM 786 C CA . HIS A 1 101 ? 28.218 0.041 -2.063 1.00 54.97 101 HIS A CA 1
ATOM 787 C C . HIS A 1 101 ? 29.220 0.336 -0.922 1.00 54.97 101 HIS A C 1
ATOM 789 O O . HIS A 1 101 ? 30.210 -0.384 -0.790 1.00 54.97 101 HIS A O 1
ATOM 795 N N . ASP A 1 102 ? 29.003 1.355 -0.089 1.00 47.44 102 ASP A N 1
ATOM 796 C CA . ASP A 1 102 ? 29.770 1.493 1.152 1.00 47.44 102 ASP A CA 1
ATOM 797 C C . ASP A 1 102 ? 29.024 0.739 2.282 1.00 47.44 102 ASP A C 1
ATOM 799 O O . ASP A 1 102 ? 27.902 1.098 2.644 1.00 47.44 102 ASP A O 1
ATOM 803 N N . PRO A 1 103 ? 29.572 -0.381 2.803 1.00 46.22 103 PRO A N 1
ATOM 804 C CA . PRO A 1 103 ? 28.871 -1.276 3.731 1.00 46.22 103 PRO A CA 1
ATOM 805 C C . PRO A 1 103 ? 28.563 -0.648 5.099 1.00 46.22 103 PRO A C 1
ATOM 807 O O . PRO A 1 103 ? 27.703 -1.167 5.810 1.00 46.22 103 PRO A O 1
ATOM 810 N N . ASP A 1 104 ? 29.208 0.473 5.440 1.00 44.38 104 ASP A N 1
ATOM 811 C CA . ASP A 1 104 ? 28.890 1.292 6.617 1.00 44.38 104 ASP A CA 1
ATOM 812 C C . ASP A 1 104 ? 27.975 2.494 6.273 1.00 44.38 104 ASP A C 1
ATOM 814 O O . ASP A 1 104 ? 27.516 3.201 7.173 1.00 44.38 104 ASP A O 1
ATOM 818 N N . SER A 1 105 ? 27.655 2.708 4.985 1.00 43.75 105 SER A N 1
ATOM 819 C CA . SER A 1 105 ? 26.812 3.803 4.477 1.00 43.75 105 SER A CA 1
ATOM 820 C C . SER A 1 105 ? 25.369 3.402 4.171 1.00 43.75 105 SER A C 1
ATOM 822 O O . SER A 1 105 ? 24.633 4.180 3.560 1.00 43.75 105 SER A O 1
ATOM 824 N N . VAL A 1 106 ? 24.874 2.304 4.751 1.00 48.47 106 VAL A N 1
ATOM 825 C CA . VAL A 1 106 ? 23.471 2.307 5.211 1.00 48.47 106 VAL A CA 1
ATOM 826 C C . VAL A 1 106 ? 23.380 3.242 6.429 1.00 48.47 106 VAL A C 1
ATOM 828 O O . VAL A 1 106 ? 22.851 2.911 7.488 1.00 48.47 106 VAL A O 1
ATOM 831 N N . THR A 1 107 ? 23.920 4.454 6.299 1.00 43.62 107 THR A N 1
ATOM 832 C CA . THR A 1 107 ? 23.475 5.598 7.057 1.00 43.62 107 THR A CA 1
ATOM 833 C C . THR A 1 107 ? 22.056 5.817 6.578 1.00 43.62 107 THR A C 1
ATOM 835 O O . THR A 1 107 ? 21.803 6.475 5.574 1.00 43.62 107 THR A O 1
ATOM 838 N N . LEU A 1 108 ? 21.126 5.196 7.303 1.00 52.06 108 LEU A N 1
ATOM 839 C CA . LEU A 1 108 ? 19.714 5.547 7.359 1.00 52.06 108 LEU A CA 1
ATOM 840 C C . LEU A 1 108 ? 19.618 6.989 7.881 1.00 52.06 108 LEU A C 1
ATOM 842 O O . LEU A 1 108 ? 19.159 7.239 8.994 1.00 52.06 108 LEU A O 1
ATOM 846 N N . GLN A 1 109 ? 20.164 7.935 7.123 1.00 40.66 109 GLN A N 1
ATOM 847 C CA . GLN A 1 109 ? 20.079 9.350 7.394 1.00 40.66 109 GLN A CA 1
ATOM 848 C C . GLN A 1 109 ? 18.657 9.757 7.039 1.00 40.66 109 GLN A C 1
ATOM 850 O O . GLN A 1 109 ? 18.292 9.918 5.880 1.00 40.66 109 GLN A O 1
ATOM 855 N N . GLN A 1 110 ? 17.842 9.887 8.086 1.00 46.72 110 GLN A N 1
ATOM 856 C CA . GLN A 1 110 ? 16.855 10.955 8.120 1.00 46.72 110 GLN A CA 1
ATOM 857 C C . GLN A 1 110 ? 17.592 12.270 7.830 1.00 46.72 110 GLN A C 1
ATOM 859 O O . GLN A 1 110 ? 18.684 12.462 8.366 1.00 46.72 110 GLN A O 1
ATOM 864 N N . GLN A 1 111 ? 16.962 13.144 7.047 1.00 44.41 111 GLN A N 1
ATOM 865 C CA . GLN A 1 111 ? 17.390 14.499 6.673 1.00 44.41 111 GLN A CA 1
ATOM 866 C C . GLN A 1 111 ? 18.263 14.634 5.403 1.00 44.41 111 GLN A C 1
ATOM 868 O O . GLN A 1 111 ? 19.488 14.558 5.451 1.00 44.41 111 GLN A O 1
ATOM 873 N N . ASP A 1 112 ? 17.564 14.927 4.294 1.00 40.44 112 ASP A N 1
ATOM 874 C CA . ASP A 1 112 ? 17.728 16.107 3.410 1.00 40.44 112 ASP A CA 1
ATOM 875 C C . ASP A 1 112 ? 17.907 15.841 1.899 1.00 40.44 112 ASP A C 1
ATOM 877 O O . ASP A 1 112 ? 17.590 16.733 1.116 1.00 40.44 112 ASP A O 1
ATOM 881 N N . ASP A 1 113 ? 18.226 14.612 1.474 1.00 43.06 113 ASP A N 1
ATOM 882 C CA . ASP A 1 113 ? 18.210 14.184 0.056 1.00 43.06 113 ASP A CA 1
ATOM 883 C C . ASP A 1 113 ? 17.299 12.941 -0.123 1.00 43.06 113 ASP A C 1
ATOM 885 O O . ASP A 1 113 ? 17.747 11.826 -0.402 1.00 43.06 113 ASP A O 1
ATOM 889 N N . GLU A 1 114 ? 15.993 13.105 0.130 1.00 49.62 114 GLU A N 1
ATOM 890 C CA . GLU A 1 114 ? 15.030 11.989 0.261 1.00 49.62 114 GLU A CA 1
ATOM 891 C C . GLU A 1 114 ? 14.767 11.201 -1.038 1.00 49.62 114 GLU A C 1
ATOM 893 O O . GLU A 1 114 ? 14.374 10.033 -0.975 1.00 49.62 114 GLU A O 1
ATOM 898 N N . ASP A 1 115 ? 15.042 11.787 -2.205 1.00 49.00 115 ASP A N 1
ATOM 899 C CA . ASP A 1 115 ? 14.723 11.177 -3.504 1.00 49.00 115 AS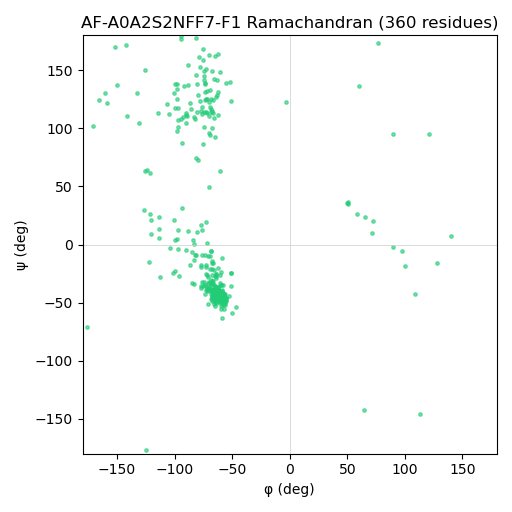P A CA 1
ATOM 900 C C . ASP A 1 115 ? 15.778 10.159 -3.995 1.00 49.00 115 ASP A C 1
ATOM 902 O O . ASP A 1 115 ? 15.502 9.371 -4.906 1.00 49.00 115 ASP A O 1
ATOM 906 N N . GLU A 1 116 ? 16.971 10.117 -3.382 1.00 55.16 116 GLU A N 1
ATOM 907 C CA . GLU A 1 116 ? 18.110 9.305 -3.860 1.00 55.16 116 GLU A CA 1
ATOM 908 C C . GLU A 1 116 ? 18.647 8.292 -2.823 1.00 55.16 116 GLU A C 1
ATOM 910 O O . GLU A 1 116 ? 19.344 7.330 -3.174 1.00 55.16 116 GLU A O 1
ATOM 915 N N . ALA A 1 117 ? 18.270 8.434 -1.547 1.00 62.78 117 ALA A N 1
ATOM 916 C CA . ALA A 1 117 ? 18.717 7.550 -0.474 1.00 62.78 117 ALA A CA 1
ATOM 917 C C . ALA A 1 117 ? 17.927 6.226 -0.404 1.00 62.78 117 ALA A C 1
ATOM 919 O O . ALA A 1 117 ? 16.692 6.171 -0.477 1.00 62.78 117 ALA A O 1
ATOM 920 N N . LEU A 1 118 ? 18.644 5.120 -0.185 1.00 77.69 118 LEU A N 1
ATOM 921 C CA . LEU A 1 118 ? 18.049 3.802 0.038 1.00 77.69 118 LEU A CA 1
ATOM 922 C C . LEU A 1 118 ? 17.552 3.670 1.493 1.00 77.69 118 LEU A C 1
ATOM 924 O O . LEU A 1 118 ? 18.154 2.998 2.327 1.00 77.69 118 LEU A O 1
ATOM 928 N N . THR A 1 119 ? 16.450 4.352 1.810 1.00 84.62 119 THR A N 1
ATOM 929 C CA . THR A 1 119 ? 15.834 4.336 3.147 1.00 84.62 119 THR A CA 1
ATOM 930 C C . THR A 1 119 ? 15.181 2.986 3.472 1.00 84.62 119 THR A C 1
ATOM 932 O O . THR A 1 119 ? 14.857 2.198 2.578 1.00 84.62 119 THR A O 1
ATOM 935 N N . VAL A 1 120 ? 14.907 2.724 4.760 1.00 87.88 120 VAL A N 1
ATOM 936 C CA . VAL A 1 120 ? 14.159 1.521 5.189 1.00 87.88 120 VAL A CA 1
ATOM 937 C C . VAL A 1 120 ? 12.795 1.448 4.498 1.00 87.88 120 VAL A C 1
ATOM 939 O O . VAL A 1 120 ? 12.409 0.386 4.013 1.00 87.88 120 VAL A O 1
ATOM 942 N N . ALA A 1 121 ? 12.088 2.577 4.401 1.00 87.56 121 ALA A N 1
ATOM 943 C CA . ALA A 1 121 ? 10.793 2.662 3.731 1.00 87.56 121 ALA A CA 1
ATOM 944 C C . ALA A 1 121 ? 10.893 2.336 2.229 1.00 87.56 121 ALA A C 1
ATOM 946 O O . ALA A 1 121 ? 10.035 1.628 1.692 1.00 87.56 121 ALA A O 1
ATOM 947 N N . ASN A 1 122 ? 11.968 2.773 1.564 1.00 90.19 122 ASN A N 1
ATOM 948 C CA . ASN A 1 122 ? 12.212 2.466 0.157 1.00 90.19 122 ASN A CA 1
ATOM 949 C C . ASN A 1 122 ? 12.497 0.970 -0.041 1.00 90.19 122 ASN A C 1
ATOM 951 O O . ASN A 1 122 ? 11.829 0.333 -0.854 1.00 90.19 122 ASN A O 1
ATOM 955 N N . ILE A 1 123 ? 13.399 0.370 0.750 1.00 92.00 123 ILE A N 1
ATOM 956 C CA . ILE A 1 123 ? 13.685 -1.080 0.695 1.00 92.00 123 ILE A CA 1
ATOM 957 C C . ILE A 1 123 ? 12.417 -1.898 0.962 1.00 92.00 123 ILE A C 1
ATOM 959 O O . ILE A 1 123 ? 12.158 -2.888 0.274 1.00 92.00 123 ILE A O 1
ATOM 963 N N . ALA A 1 124 ? 11.606 -1.477 1.931 1.00 93.94 124 ALA A N 1
ATOM 964 C CA . ALA A 1 124 ? 10.333 -2.104 2.253 1.00 93.94 124 ALA A CA 1
ATOM 965 C C . ALA A 1 124 ? 9.351 -2.038 1.070 1.00 93.94 124 ALA A C 1
ATOM 967 O O . ALA A 1 124 ? 8.757 -3.053 0.707 1.00 93.94 124 ALA A O 1
ATOM 968 N N . THR A 1 125 ? 9.241 -0.887 0.406 1.00 94.44 125 THR A N 1
ATOM 969 C CA . THR A 1 125 ? 8.379 -0.711 -0.773 1.00 94.44 125 THR A CA 1
ATOM 970 C C . THR A 1 125 ? 8.853 -1.538 -1.967 1.00 94.44 125 THR A C 1
ATOM 972 O O . THR A 1 125 ? 8.046 -2.232 -2.585 1.00 94.44 125 THR A O 1
ATOM 975 N N . TYR A 1 126 ? 10.157 -1.559 -2.247 1.00 95.44 126 TYR A N 1
ATOM 976 C CA . TYR A 1 126 ? 10.725 -2.428 -3.279 1.00 95.44 126 TYR A CA 1
ATOM 977 C C . TYR A 1 126 ? 10.485 -3.911 -2.978 1.00 95.44 126 TYR A C 1
ATOM 979 O O . TYR A 1 126 ? 10.097 -4.672 -3.861 1.00 95.44 126 TYR A O 1
ATOM 987 N N . SER A 1 127 ? 10.659 -4.319 -1.721 1.00 95.25 127 SER A N 1
ATOM 988 C CA . SER A 1 127 ? 10.433 -5.702 -1.296 1.00 95.25 127 SER A CA 1
ATOM 989 C C . SER A 1 127 ? 8.962 -6.108 -1.419 1.00 95.25 127 SER A C 1
ATOM 991 O O . SER A 1 127 ? 8.676 -7.216 -1.866 1.00 95.25 127 SER A O 1
ATOM 993 N N . MET A 1 128 ? 8.027 -5.209 -1.084 1.00 94.62 128 MET A N 1
ATOM 994 C CA . MET A 1 128 ? 6.591 -5.419 -1.299 1.00 94.62 128 MET A CA 1
ATOM 995 C C . MET A 1 128 ? 6.274 -5.603 -2.786 1.00 94.62 128 MET A C 1
ATOM 997 O O . MET A 1 128 ? 5.526 -6.509 -3.144 1.00 94.62 128 MET A O 1
ATOM 1001 N N . ALA A 1 129 ? 6.867 -4.778 -3.652 1.00 95.44 129 ALA A N 1
ATOM 1002 C CA . ALA A 1 129 ? 6.675 -4.872 -5.094 1.00 95.44 129 ALA A CA 1
ATOM 1003 C C . ALA A 1 129 ? 7.221 -6.185 -5.668 1.00 95.44 129 ALA A C 1
ATOM 1005 O O . ALA A 1 129 ? 6.509 -6.865 -6.404 1.00 95.44 129 ALA A O 1
ATOM 1006 N N . LEU A 1 130 ? 8.425 -6.602 -5.264 1.00 94.44 130 LEU A N 1
ATOM 1007 C CA . LEU A 1 130 ? 8.993 -7.901 -5.639 1.00 94.44 130 LEU A CA 1
ATOM 1008 C C . LEU A 1 130 ? 8.090 -9.058 -5.201 1.00 94.44 130 LEU A C 1
ATOM 1010 O O . LEU A 1 130 ? 7.751 -9.903 -6.028 1.00 94.44 130 LEU A O 1
ATOM 1014 N N . ALA A 1 131 ? 7.642 -9.057 -3.941 1.00 92.50 131 ALA A N 1
ATOM 1015 C CA . ALA A 1 131 ? 6.730 -10.076 -3.433 1.00 92.50 131 ALA A CA 1
ATOM 1016 C C . ALA A 1 131 ? 5.419 -10.104 -4.241 1.00 92.50 131 ALA A C 1
ATOM 1018 O O . ALA A 1 131 ? 4.980 -11.178 -4.655 1.00 92.50 131 ALA A O 1
ATOM 1019 N N . SER A 1 132 ? 4.840 -8.932 -4.542 1.00 90.75 132 SER A N 1
ATOM 1020 C CA . SER A 1 132 ? 3.633 -8.809 -5.374 1.00 90.75 132 SER A CA 1
ATOM 1021 C C . SER A 1 132 ? 3.833 -9.286 -6.812 1.00 90.75 132 SER A C 1
ATOM 1023 O O . SER A 1 132 ? 2.909 -9.805 -7.417 1.00 90.75 132 SER A O 1
ATOM 1025 N N . ALA A 1 133 ? 5.050 -9.191 -7.343 1.00 91.50 133 ALA A N 1
ATOM 1026 C CA . ALA A 1 133 ? 5.410 -9.699 -8.663 1.00 91.50 133 ALA A CA 1
ATOM 1027 C C . ALA A 1 133 ? 5.868 -11.173 -8.637 1.00 91.50 133 ALA A C 1
ATOM 1029 O O . ALA A 1 133 ? 6.399 -11.671 -9.626 1.00 91.50 133 ALA A O 1
ATOM 1030 N N . CYS A 1 134 ? 5.677 -11.893 -7.524 1.00 89.44 134 CYS A N 1
ATOM 1031 C CA . CYS A 1 134 ? 6.108 -13.285 -7.339 1.00 89.44 134 CYS A CA 1
ATOM 1032 C C . CYS A 1 134 ? 7.628 -13.517 -7.337 1.00 89.44 134 CYS A C 1
ATOM 1034 O O . CYS A 1 134 ? 8.085 -14.636 -7.585 1.00 89.44 134 CYS A O 1
ATOM 1036 N N . HIS A 1 135 ? 8.417 -12.493 -7.023 1.00 90.94 135 HIS A N 1
ATOM 1037 C CA . HIS A 1 135 ? 9.855 -12.602 -6.798 1.00 90.94 135 HIS A CA 1
ATOM 1038 C C . HIS A 1 135 ? 10.143 -12.650 -5.295 1.00 90.94 135 HIS A C 1
ATOM 1040 O O . HIS A 1 135 ? 9.541 -11.910 -4.526 1.00 90.94 135 HIS A O 1
ATOM 1046 N N . ASP A 1 136 ? 11.065 -13.513 -4.853 1.00 90.94 136 ASP A N 1
ATOM 1047 C CA . ASP A 1 136 ? 11.410 -13.631 -3.429 1.00 90.94 136 ASP A CA 1
ATOM 1048 C C . ASP A 1 136 ? 12.426 -12.543 -3.014 1.00 90.94 136 ASP A C 1
ATOM 1050 O O . ASP A 1 136 ? 13.609 -12.658 -3.358 1.00 90.94 136 ASP A O 1
ATOM 1054 N N . PRO A 1 137 ? 12.027 -11.509 -2.242 1.00 93.50 137 PRO A N 1
ATOM 1055 C CA . PRO A 1 137 ? 12.932 -10.431 -1.836 1.00 93.50 137 PRO A CA 1
ATOM 1056 C C . PRO A 1 137 ? 14.016 -10.878 -0.838 1.00 93.50 137 PRO A C 1
ATOM 1058 O O . PRO A 1 137 ? 14.953 -10.127 -0.572 1.00 93.50 137 PRO A O 1
ATOM 1061 N N . ARG A 1 138 ? 13.928 -12.095 -0.280 1.00 91.31 138 ARG A N 1
ATOM 1062 C CA . ARG A 1 138 ? 14.962 -12.668 0.606 1.00 91.31 138 ARG A CA 1
ATOM 1063 C C . ARG A 1 138 ? 16.180 -13.187 -0.153 1.00 91.31 138 ARG A C 1
ATOM 1065 O O . ARG A 1 138 ? 17.215 -13.458 0.447 1.00 91.31 138 ARG A O 1
ATOM 1072 N N . GLN A 1 139 ? 16.031 -13.410 -1.457 1.00 89.50 139 GLN A N 1
ATOM 1073 C CA . GLN A 1 139 ? 17.062 -13.975 -2.328 1.00 89.50 139 GLN A CA 1
ATOM 1074 C C . GLN A 1 139 ? 17.304 -13.083 -3.549 1.00 89.50 139 GLN A C 1
ATOM 1076 O O . GLN A 1 139 ? 17.665 -13.567 -4.622 1.00 89.50 139 GLN A O 1
ATOM 1081 N N . PHE A 1 140 ? 17.104 -11.774 -3.399 1.00 93.44 140 PHE A N 1
ATOM 1082 C CA . PHE A 1 140 ? 17.210 -10.818 -4.491 1.00 93.44 140 PHE A CA 1
ATOM 1083 C C . PHE A 1 140 ? 18.671 -10.646 -4.926 1.00 93.44 140 PHE A C 1
ATOM 1085 O O . PHE A 1 140 ? 19.424 -9.895 -4.314 1.00 93.44 140 PHE A O 1
ATOM 1092 N N . HIS A 1 141 ? 19.095 -11.368 -5.969 1.00 90.88 141 HIS A N 1
ATOM 1093 C CA . HIS A 1 141 ? 20.445 -11.282 -6.558 1.00 90.88 141 HIS A CA 1
ATOM 1094 C C . HIS A 1 141 ? 21.593 -11.377 -5.531 1.00 90.88 141 HIS A C 1
ATOM 1096 O O . HIS A 1 141 ? 22.622 -10.726 -5.666 1.00 90.88 141 HIS A O 1
ATOM 1102 N N . GLY A 1 142 ? 21.418 -12.195 -4.487 1.00 87.19 142 GLY A N 1
ATOM 1103 C CA . GLY A 1 142 ? 22.398 -12.355 -3.403 1.00 87.19 142 GLY A CA 1
ATOM 1104 C C . GLY A 1 142 ? 22.233 -11.389 -2.222 1.00 87.19 142 GLY A C 1
ATOM 1105 O O . GLY A 1 142 ? 22.949 -11.526 -1.233 1.00 87.19 142 GLY A O 1
ATOM 1106 N N . HIS A 1 143 ? 21.266 -10.472 -2.279 1.00 89.44 143 HIS A N 1
ATOM 1107 C CA . HIS A 1 143 ? 20.888 -9.578 -1.188 1.00 89.44 143 HIS A CA 1
ATOM 1108 C C . HIS A 1 143 ? 19.621 -10.085 -0.477 1.00 89.44 143 HIS A C 1
ATOM 1110 O O . HIS A 1 143 ? 18.603 -10.368 -1.112 1.00 89.44 143 HIS A O 1
ATOM 1116 N N . ASP A 1 144 ? 19.668 -10.168 0.855 1.00 91.25 144 ASP A N 1
ATOM 1117 C CA . ASP A 1 144 ? 18.495 -10.453 1.690 1.00 91.25 144 ASP A CA 1
ATOM 1118 C C . ASP A 1 144 ? 17.857 -9.135 2.146 1.00 91.25 144 ASP A C 1
ATOM 1120 O O . ASP A 1 144 ? 18.189 -8.587 3.205 1.00 91.25 144 ASP A O 1
ATOM 1124 N N . LEU A 1 145 ? 16.950 -8.604 1.319 1.00 92.50 145 LEU A N 1
ATOM 1125 C CA . LEU A 1 145 ? 16.295 -7.322 1.585 1.00 92.50 145 LEU A CA 1
ATOM 1126 C C . LEU A 1 145 ? 15.448 -7.404 2.859 1.00 92.50 145 LEU A C 1
ATOM 1128 O O . LEU A 1 145 ? 15.530 -6.532 3.721 1.00 92.50 145 LEU A O 1
ATOM 1132 N N . ILE A 1 146 ? 14.709 -8.497 3.056 1.00 92.88 146 ILE A N 1
ATOM 1133 C CA . ILE A 1 146 ? 13.897 -8.693 4.266 1.00 92.88 146 ILE A CA 1
ATOM 1134 C C . ILE A 1 146 ? 14.779 -8.839 5.508 1.00 92.88 146 ILE A C 1
ATOM 1136 O O . ILE A 1 146 ? 14.472 -8.280 6.564 1.00 92.88 146 ILE A O 1
ATOM 1140 N N . GLY A 1 147 ? 15.897 -9.552 5.389 1.00 90.00 147 GLY A N 1
ATOM 1141 C CA . GLY A 1 147 ? 16.919 -9.642 6.422 1.00 90.00 147 GLY A CA 1
ATOM 1142 C C . GLY A 1 147 ? 17.428 -8.266 6.837 1.00 90.00 147 GLY A C 1
ATOM 1143 O O . GLY A 1 147 ? 17.442 -7.974 8.034 1.00 90.00 147 GLY A O 1
ATOM 1144 N N . SER A 1 148 ? 17.767 -7.397 5.878 1.00 88.12 148 SER A N 1
ATOM 1145 C CA . SER A 1 148 ? 18.228 -6.031 6.174 1.00 88.12 148 SER A CA 1
ATOM 1146 C C . SER A 1 148 ? 17.174 -5.182 6.899 1.00 88.12 148 SER A C 1
ATOM 1148 O O . SER A 1 148 ? 17.523 -4.481 7.853 1.00 88.12 148 SER A O 1
ATOM 1150 N N . LEU A 1 149 ? 15.891 -5.318 6.531 1.00 88.69 149 LEU A N 1
ATOM 1151 C CA . LEU A 1 149 ? 14.766 -4.624 7.174 1.00 88.69 149 LEU A CA 1
ATOM 1152 C C . LEU A 1 149 ? 14.559 -5.077 8.626 1.00 88.69 149 LEU A C 1
ATOM 1154 O O . LEU A 1 149 ? 14.224 -4.278 9.493 1.00 88.69 149 LEU A O 1
ATOM 1158 N N . LEU A 1 150 ? 14.741 -6.371 8.908 1.00 86.25 150 LEU A N 1
ATOM 1159 C CA . LEU A 1 150 ? 14.507 -6.936 10.242 1.00 86.25 150 LEU A CA 1
ATOM 1160 C C . LEU A 1 150 ? 15.715 -6.832 11.182 1.00 86.25 150 LEU A C 1
ATOM 1162 O O . LEU A 1 150 ? 15.550 -7.012 12.392 1.00 86.25 150 LEU A O 1
ATOM 1166 N N . GLN A 1 151 ? 16.916 -6.600 10.650 1.00 82.38 151 GLN A N 1
ATOM 1167 C CA . GLN A 1 151 ? 18.130 -6.388 11.443 1.00 82.38 151 GLN A CA 1
ATOM 1168 C C . GLN A 1 151 ? 18.182 -4.983 12.051 1.00 82.38 151 GLN A C 1
ATOM 1170 O O . GLN A 1 151 ? 18.608 -4.837 13.198 1.00 82.38 151 GLN A O 1
ATOM 1175 N N . HIS A 1 152 ? 17.710 -3.974 11.316 1.00 70.56 152 HIS A N 1
ATOM 1176 C CA . HIS A 1 152 ? 17.734 -2.580 11.745 1.00 70.56 152 HIS A CA 1
ATOM 1177 C C . HIS A 1 152 ? 16.407 -2.202 12.397 1.00 70.56 152 HIS A C 1
ATOM 1179 O O . HIS A 1 152 ? 15.374 -2.069 11.749 1.00 70.56 152 HIS A O 1
ATOM 1185 N N . GLU A 1 153 ? 16.426 -2.029 13.715 1.00 71.44 153 GLU A N 1
ATOM 1186 C CA . GLU A 1 153 ? 15.251 -1.554 14.433 1.00 71.44 153 GLU A CA 1
ATOM 1187 C C . GLU A 1 153 ? 15.083 -0.045 14.208 1.00 71.44 153 GLU A C 1
ATOM 1189 O O . GLU A 1 153 ? 15.900 0.752 14.667 1.00 71.44 153 GLU A O 1
ATOM 1194 N N . THR A 1 154 ? 14.025 0.356 13.502 1.00 77.81 154 THR A N 1
ATOM 1195 C CA . THR A 1 154 ? 13.758 1.770 13.216 1.00 77.81 154 THR A CA 1
ATOM 1196 C C . THR A 1 154 ? 13.230 2.517 14.441 1.00 77.81 154 THR A C 1
ATOM 1198 O O . THR A 1 154 ? 12.524 1.967 15.302 1.00 77.81 154 THR A O 1
ATOM 1201 N N . ILE A 1 155 ? 13.551 3.813 14.500 1.00 80.00 155 ILE A N 1
ATOM 1202 C CA . ILE A 1 155 ? 12.994 4.748 15.488 1.00 80.00 155 ILE A CA 1
ATOM 1203 C C . ILE A 1 155 ? 11.526 5.050 15.151 1.00 80.00 155 ILE A C 1
ATOM 1205 O O . ILE A 1 155 ? 10.688 5.108 16.047 1.00 80.00 155 ILE A O 1
ATOM 1209 N N . SER A 1 156 ? 11.211 5.192 13.860 1.00 89.19 156 SER A N 1
ATOM 1210 C CA . SER A 1 156 ? 9.851 5.412 13.363 1.00 89.19 156 SER A CA 1
ATOM 1211 C C . SER A 1 156 ? 8.978 4.169 13.554 1.00 89.19 156 SER A C 1
ATOM 1213 O O . SER A 1 156 ? 9.317 3.077 13.087 1.00 89.19 156 SER A O 1
ATOM 1215 N N . ASP A 1 157 ? 7.835 4.347 14.223 1.00 91.31 157 ASP A N 1
ATOM 1216 C CA . ASP A 1 157 ? 6.828 3.297 14.417 1.00 91.31 157 ASP A CA 1
ATOM 1217 C C . ASP A 1 157 ? 6.143 2.909 13.098 1.00 91.31 157 ASP A C 1
ATOM 1219 O O . ASP A 1 157 ? 5.778 1.742 12.921 1.00 91.31 157 ASP A O 1
ATOM 1223 N N . LEU A 1 158 ? 6.001 3.860 12.167 1.00 91.62 158 LEU A N 1
ATOM 1224 C CA . LEU A 1 158 ? 5.452 3.619 10.835 1.00 91.62 158 LEU A CA 1
ATOM 1225 C C . LEU A 1 158 ? 6.386 2.710 10.032 1.00 91.62 158 LEU A C 1
ATOM 1227 O O . LEU A 1 158 ? 5.951 1.653 9.578 1.00 91.62 158 LEU A O 1
ATOM 1231 N N . ASP A 1 159 ? 7.675 3.052 9.957 1.00 91.81 159 ASP A N 1
ATOM 1232 C CA . ASP A 1 159 ? 8.672 2.262 9.217 1.00 91.81 159 ASP A CA 1
ATOM 1233 C C . ASP A 1 159 ? 8.832 0.868 9.820 1.00 91.81 159 ASP A C 1
ATOM 1235 O O . ASP A 1 159 ? 8.943 -0.123 9.097 1.00 91.81 159 ASP A O 1
ATOM 1239 N N . PHE A 1 160 ? 8.786 0.771 11.153 1.00 93.12 160 PHE A N 1
ATOM 1240 C CA . PHE A 1 160 ? 8.846 -0.503 11.861 1.00 93.12 160 PHE A CA 1
ATOM 1241 C C . PHE A 1 160 ? 7.643 -1.387 11.506 1.00 93.12 160 PHE A C 1
ATOM 1243 O O . PHE A 1 160 ? 7.785 -2.586 11.229 1.00 93.12 160 PHE A O 1
ATOM 1250 N N . SER A 1 161 ? 6.447 -0.792 11.529 1.00 94.94 161 SER A N 1
ATOM 1251 C CA . SER A 1 161 ? 5.201 -1.494 11.229 1.00 94.94 161 SER A CA 1
ATOM 1252 C C . SER A 1 161 ? 5.158 -1.925 9.769 1.00 94.94 161 SER A C 1
ATOM 1254 O O . SER A 1 161 ? 4.808 -3.069 9.484 1.00 94.94 161 SER A O 1
ATOM 1256 N N . TYR A 1 162 ? 5.585 -1.050 8.858 1.00 94.56 162 TYR A N 1
ATOM 1257 C CA . TYR A 1 162 ? 5.625 -1.323 7.428 1.00 94.56 162 TYR A CA 1
ATOM 1258 C C . TYR A 1 162 ? 6.655 -2.399 7.081 1.00 94.56 162 TYR A C 1
ATOM 1260 O O . TYR A 1 162 ? 6.320 -3.369 6.408 1.00 94.56 162 TYR A O 1
ATOM 1268 N N . SER A 1 163 ? 7.864 -2.329 7.642 1.00 94.50 163 SER A N 1
ATOM 1269 C CA . SER A 1 163 ? 8.891 -3.370 7.483 1.00 94.50 163 SER A CA 1
ATOM 1270 C C . SER A 1 163 ? 8.408 -4.732 7.986 1.00 94.50 163 SER A C 1
ATOM 1272 O O . SER A 1 163 ? 8.649 -5.764 7.359 1.00 94.50 163 SER A O 1
ATOM 1274 N N . SER A 1 164 ? 7.683 -4.749 9.110 1.00 95.06 164 SER A N 1
ATOM 1275 C CA . SER A 1 164 ? 7.106 -5.979 9.661 1.00 95.06 164 SER A CA 1
ATOM 1276 C C . SER A 1 164 ? 5.972 -6.537 8.796 1.00 95.06 164 SER A C 1
ATOM 1278 O O . SER A 1 164 ? 5.884 -7.756 8.641 1.00 95.06 164 SER A O 1
ATOM 1280 N N . LEU A 1 165 ? 5.127 -5.665 8.230 1.00 94.56 165 LEU A N 1
ATOM 1281 C CA . LEU A 1 165 ? 4.106 -6.039 7.252 1.00 94.56 165 LEU A CA 1
ATOM 1282 C C . LEU A 1 165 ? 4.764 -6.681 6.031 1.00 94.56 165 LEU A C 1
ATOM 1284 O O . LEU A 1 165 ? 4.473 -7.828 5.722 1.00 94.56 165 LEU A O 1
ATOM 1288 N N . VAL A 1 166 ? 5.707 -5.985 5.397 1.00 94.44 166 VAL A N 1
ATOM 1289 C CA . VAL A 1 166 ? 6.410 -6.441 4.189 1.00 94.44 166 VAL A CA 1
ATOM 1290 C C . VAL A 1 166 ? 7.108 -7.779 4.417 1.00 94.44 166 VAL A C 1
ATOM 1292 O O . VAL A 1 166 ? 6.998 -8.681 3.589 1.00 94.44 166 VAL A O 1
ATOM 1295 N N . ALA A 1 167 ? 7.784 -7.948 5.556 1.00 93.25 167 ALA A N 1
ATOM 1296 C CA . ALA A 1 167 ? 8.412 -9.215 5.910 1.00 93.25 167 ALA A CA 1
ATOM 1297 C C . ALA A 1 167 ? 7.390 -10.360 5.974 1.00 93.25 167 ALA A C 1
ATOM 1299 O O . ALA A 1 167 ? 7.636 -11.436 5.424 1.00 93.25 167 ALA A O 1
ATOM 1300 N N . CYS A 1 168 ? 6.246 -10.127 6.621 1.00 93.12 168 CYS A N 1
ATOM 1301 C CA . CYS A 1 168 ? 5.177 -11.114 6.714 1.00 93.12 168 CYS A CA 1
ATOM 1302 C C . CYS A 1 168 ? 4.572 -11.438 5.341 1.00 93.12 168 CYS A C 1
ATOM 1304 O O . CYS A 1 168 ? 4.460 -12.612 4.991 1.00 93.12 168 CYS A O 1
ATOM 1306 N N . GLU A 1 169 ? 4.261 -10.408 4.550 1.00 90.12 169 GLU A N 1
ATOM 1307 C CA . GLU A 1 169 ? 3.665 -10.534 3.213 1.00 90.12 169 GLU A CA 1
ATOM 1308 C C . GLU A 1 169 ? 4.621 -11.253 2.238 1.00 90.12 169 GLU A C 1
ATOM 1310 O O . GLU A 1 169 ? 4.190 -11.978 1.349 1.00 90.12 169 GLU A O 1
ATOM 1315 N N . SER A 1 170 ? 5.934 -11.156 2.478 1.00 90.12 170 SER A N 1
ATOM 1316 C CA . SER A 1 170 ? 6.986 -11.904 1.767 1.00 90.12 170 SER A CA 1
ATOM 1317 C C . SER A 1 170 ? 7.172 -13.347 2.276 1.00 90.12 170 SER A C 1
ATOM 1319 O O . SER A 1 170 ? 8.174 -14.003 1.985 1.00 90.12 170 SER A O 1
ATOM 1321 N N . GLY A 1 171 ? 6.264 -13.849 3.117 1.00 87.81 171 GLY A N 1
ATOM 1322 C CA . GLY A 1 171 ? 6.318 -15.201 3.679 1.00 87.81 171 GLY A CA 1
ATOM 1323 C C . GLY A 1 171 ? 7.407 -15.409 4.738 1.00 87.81 171 GLY A C 1
ATOM 1324 O O . GLY A 1 171 ? 7.818 -16.547 4.989 1.00 87.81 171 GLY A O 1
ATOM 1325 N N . THR A 1 172 ? 7.915 -14.339 5.358 1.00 89.94 172 THR A N 1
ATOM 1326 C CA . THR A 1 172 ? 8.903 -14.426 6.445 1.00 89.94 172 THR A CA 1
ATOM 1327 C C . THR A 1 172 ? 8.222 -14.468 7.803 1.00 89.94 172 THR A C 1
ATOM 1329 O O . THR A 1 172 ? 7.322 -13.691 8.111 1.00 89.94 172 THR A O 1
ATOM 1332 N N . HIS A 1 173 ? 8.697 -15.355 8.675 1.00 90.12 173 HIS A N 1
ATOM 1333 C CA . HIS A 1 173 ? 8.176 -15.446 10.032 1.00 90.12 173 HIS A CA 1
ATOM 1334 C C . HIS A 1 173 ? 8.560 -14.218 10.875 1.00 90.12 173 HIS A C 1
ATOM 1336 O O . HIS A 1 173 ? 9.736 -13.991 11.178 1.00 90.12 173 HIS A O 1
ATOM 1342 N N . VAL A 1 174 ? 7.554 -13.476 11.342 1.00 91.69 174 VAL A N 1
ATOM 1343 C CA . VAL A 1 174 ? 7.739 -12.336 12.249 1.00 91.69 174 VAL A CA 1
ATOM 1344 C C . VAL A 1 174 ? 7.972 -12.825 13.682 1.00 91.69 174 VAL A C 1
ATOM 1346 O O . VAL A 1 174 ? 7.159 -13.534 14.276 1.00 91.69 174 VAL A O 1
ATOM 1349 N N . ARG A 1 175 ? 9.101 -12.421 14.276 1.00 92.00 175 ARG A N 1
ATOM 1350 C CA . ARG A 1 175 ? 9.508 -12.842 15.628 1.00 92.00 175 ARG A CA 1
ATOM 1351 C C . ARG A 1 175 ? 8.579 -12.278 16.707 1.00 92.00 175 ARG A C 1
ATOM 1353 O O . ARG A 1 175 ? 8.144 -11.132 16.640 1.00 92.00 175 ARG A O 1
ATOM 1360 N N . LYS A 1 176 ? 8.415 -13.016 17.815 1.00 92.94 176 LYS A N 1
ATOM 1361 C CA . LYS A 1 176 ? 7.598 -12.603 18.981 1.00 92.94 176 LYS A CA 1
ATOM 1362 C C . LYS A 1 176 ? 7.920 -11.204 19.522 1.00 92.94 176 LYS A C 1
ATOM 1364 O O . LYS A 1 176 ? 7.013 -10.519 19.981 1.00 92.94 176 LYS A O 1
ATOM 1369 N N . ARG A 1 177 ? 9.193 -10.781 19.503 1.00 93.00 177 ARG A N 1
ATOM 1370 C CA . ARG A 1 177 ? 9.592 -9.422 19.920 1.00 93.00 177 ARG A CA 1
ATOM 1371 C C . ARG A 1 177 ? 8.910 -8.360 19.054 1.00 93.00 177 ARG A C 1
ATOM 1373 O O . ARG A 1 177 ? 8.373 -7.411 19.609 1.00 93.00 177 ARG A O 1
ATOM 1380 N N . HIS A 1 178 ? 8.886 -8.560 17.737 1.00 93.62 178 HIS A N 1
ATOM 1381 C CA . HIS A 1 178 ? 8.290 -7.607 16.805 1.00 93.62 178 HIS A CA 1
ATOM 1382 C C . HIS A 1 178 ? 6.767 -7.605 16.931 1.00 93.62 178 HIS A C 1
ATOM 1384 O O . HIS A 1 178 ? 6.174 -6.540 17.007 1.00 93.62 178 HIS A O 1
ATOM 1390 N N . ILE A 1 179 ? 6.146 -8.779 17.108 1.00 95.25 179 ILE A N 1
ATOM 1391 C CA . ILE A 1 179 ? 4.699 -8.885 17.370 1.00 95.25 179 ILE A CA 1
ATOM 1392 C C . ILE A 1 179 ? 4.301 -8.086 18.621 1.00 95.25 179 ILE A C 1
ATOM 1394 O O . ILE A 1 179 ? 3.299 -7.377 18.604 1.00 95.25 179 ILE A O 1
ATOM 1398 N N . ARG A 1 180 ? 5.084 -8.153 19.710 1.00 94.44 180 ARG A N 1
ATOM 1399 C CA . ARG A 1 180 ? 4.803 -7.354 20.917 1.00 94.44 180 ARG A CA 1
ATOM 1400 C C . ARG A 1 180 ? 4.899 -5.852 20.654 1.00 94.44 180 ARG A C 1
ATOM 1402 O O . ARG A 1 180 ? 4.024 -5.130 21.113 1.00 94.44 180 ARG A O 1
ATOM 1409 N N . ARG A 1 181 ? 5.910 -5.404 19.902 1.00 93.88 181 ARG A N 1
ATOM 1410 C CA . ARG A 1 181 ? 6.061 -3.988 19.537 1.00 93.88 181 ARG A CA 1
ATOM 1411 C C . ARG A 1 181 ? 4.936 -3.512 18.612 1.00 93.88 181 ARG A C 1
ATOM 1413 O O . ARG A 1 181 ? 4.368 -2.460 18.861 1.00 93.88 181 ARG A O 1
ATOM 1420 N N . LEU A 1 182 ? 4.528 -4.314 17.627 1.00 95.44 182 LEU A N 1
ATOM 1421 C CA . LEU A 1 182 ? 3.352 -4.028 16.791 1.00 95.44 182 LEU A CA 1
ATOM 1422 C C . LEU A 1 182 ? 2.083 -3.868 17.638 1.00 95.44 182 LEU A C 1
ATOM 1424 O O . LEU A 1 182 ? 1.318 -2.927 17.451 1.00 95.44 182 LEU A O 1
ATOM 1428 N N . MET A 1 183 ? 1.876 -4.762 18.609 1.00 95.38 183 MET A N 1
ATOM 1429 C CA . MET A 1 183 ? 0.751 -4.666 19.541 1.00 95.38 183 MET A CA 1
ATOM 1430 C C . MET A 1 183 ? 0.829 -3.422 20.433 1.00 95.38 183 MET A C 1
ATOM 1432 O O . MET A 1 183 ? -0.209 -2.860 20.774 1.00 95.38 183 MET A O 1
ATOM 1436 N N . GLU A 1 184 ? 2.024 -3.000 20.841 1.00 94.38 184 GLU A N 1
ATOM 1437 C CA . GLU A 1 184 ? 2.229 -1.763 21.597 1.00 94.38 184 GLU A CA 1
ATOM 1438 C C . GLU A 1 184 ? 1.857 -0.539 20.754 1.00 94.38 184 GLU A C 1
ATOM 1440 O O . GLU A 1 184 ? 1.036 0.267 21.195 1.00 94.38 184 GLU A O 1
ATOM 1445 N N . ILE A 1 185 ? 2.362 -0.452 19.519 1.00 94.25 185 ILE A N 1
ATOM 1446 C CA . ILE A 1 185 ? 2.038 0.618 18.563 1.00 94.25 185 ILE A CA 1
ATOM 1447 C C . ILE A 1 185 ? 0.524 0.679 18.340 1.00 94.25 185 ILE A C 1
ATOM 1449 O O . ILE A 1 185 ? -0.091 1.715 18.582 1.00 94.25 185 ILE A O 1
ATOM 1453 N N . ALA A 1 186 ? -0.102 -0.454 18.008 1.00 94.50 186 ALA A N 1
ATOM 1454 C CA . ALA A 1 186 ? -1.536 -0.543 17.734 1.00 94.50 186 ALA A CA 1
ATOM 1455 C C . ALA A 1 186 ? -2.436 -0.184 18.938 1.00 94.50 186 ALA A C 1
ATOM 1457 O O . ALA A 1 186 ? -3.619 0.108 18.768 1.00 94.50 186 ALA A O 1
ATOM 1458 N N . ASN A 1 187 ? -1.909 -0.234 20.167 1.00 91.50 187 ASN A N 1
ATOM 1459 C CA . ASN A 1 187 ? -2.658 0.104 21.380 1.00 91.50 187 ASN A CA 1
ATOM 1460 C C . ASN A 1 187 ? -2.389 1.513 21.918 1.00 91.50 187 ASN A C 1
ATOM 1462 O O . ASN A 1 187 ? -3.217 2.007 22.686 1.00 91.50 187 ASN A O 1
ATOM 1466 N N . THR A 1 188 ? -1.244 2.112 21.587 1.00 86.69 188 THR A N 1
ATOM 1467 C CA . THR A 1 188 ? -0.774 3.375 22.184 1.00 86.69 188 THR A CA 1
ATOM 1468 C C . THR A 1 188 ? -0.760 4.540 21.201 1.00 86.69 188 THR A C 1
ATOM 1470 O O . THR A 1 188 ? -0.905 5.685 21.624 1.00 86.69 188 THR A O 1
ATOM 1473 N N . LYS A 1 189 ? -0.589 4.275 19.902 1.00 70.81 189 LYS A N 1
ATOM 1474 C CA . LYS A 1 189 ? -0.527 5.301 18.860 1.00 70.81 189 LYS A CA 1
ATOM 1475 C C . LYS A 1 189 ? -1.892 5.446 18.189 1.00 70.81 189 LYS A C 1
ATOM 1477 O O . LYS A 1 189 ? -2.581 4.463 17.925 1.00 70.81 189 LYS A O 1
ATOM 1482 N N . HIS A 1 190 ? -2.282 6.693 17.935 1.00 71.88 190 HIS A N 1
ATOM 1483 C CA . HIS A 1 190 ? -3.598 7.051 17.392 1.00 71.88 190 HIS A CA 1
ATOM 1484 C C . HIS A 1 190 ? -3.520 7.789 16.052 1.00 71.88 190 HIS A C 1
ATOM 1486 O O . HIS A 1 190 ? -4.537 8.293 15.581 1.00 71.88 190 HIS A O 1
ATOM 1492 N N . THR A 1 191 ? -2.340 7.872 15.431 1.00 90.81 191 THR A N 1
ATOM 1493 C CA . THR A 1 191 ? -2.258 8.338 14.046 1.00 90.81 191 THR A CA 1
ATOM 1494 C C . THR A 1 191 ? -2.773 7.231 13.128 1.00 90.81 191 THR A C 1
ATOM 1496 O O . THR A 1 191 ? -2.531 6.043 13.363 1.00 90.81 191 THR A O 1
ATOM 1499 N N . VAL A 1 192 ? -3.559 7.613 12.120 1.00 94.62 192 VAL A N 1
ATOM 1500 C CA . VAL A 1 192 ? -4.261 6.658 11.251 1.00 94.62 192 VAL A CA 1
ATOM 1501 C C . VAL A 1 192 ? -3.274 5.780 10.485 1.00 94.62 192 VAL A C 1
ATOM 1503 O O . VAL A 1 192 ? -3.508 4.583 10.363 1.00 94.62 192 VAL A O 1
ATOM 1506 N N . ASP A 1 193 ? -2.172 6.352 10.012 1.00 93.19 193 ASP A N 1
ATOM 1507 C CA . ASP A 1 193 ? -1.105 5.681 9.264 1.00 93.19 193 ASP A CA 1
ATOM 1508 C C . ASP A 1 193 ? -0.471 4.520 10.054 1.00 93.19 193 ASP A C 1
ATOM 1510 O O . ASP A 1 193 ? -0.625 3.353 9.694 1.00 93.19 193 ASP A O 1
ATOM 1514 N N . SER A 1 194 ? 0.161 4.820 11.189 1.00 93.25 194 SER A N 1
ATOM 1515 C CA . SER A 1 194 ? 0.873 3.863 12.033 1.00 93.25 194 SER A CA 1
ATOM 1516 C C . SER A 1 194 ? -0.080 2.806 12.584 1.00 93.25 194 SER A C 1
ATOM 1518 O O . SER A 1 194 ? 0.262 1.625 12.617 1.00 93.25 194 SER A O 1
ATOM 1520 N N . LEU A 1 195 ? -1.297 3.204 12.977 1.00 95.81 195 LEU A N 1
ATOM 1521 C CA . LEU A 1 195 ? -2.315 2.266 13.444 1.00 95.81 195 LEU A CA 1
ATOM 1522 C C . LEU A 1 195 ? -2.772 1.321 12.324 1.00 95.81 195 LEU A C 1
ATOM 1524 O O . LEU A 1 195 ? -2.848 0.114 12.550 1.00 95.81 195 LEU A O 1
ATOM 1528 N N . SER A 1 196 ? -3.048 1.842 11.125 1.00 95.81 196 SER A N 1
ATOM 1529 C CA . SER A 1 196 ? -3.506 1.033 9.986 1.00 95.81 196 SER A CA 1
ATOM 1530 C C . SER A 1 196 ? -2.438 0.040 9.544 1.00 95.81 196 SER A C 1
ATOM 1532 O O . SER A 1 196 ? -2.732 -1.144 9.391 1.00 95.81 196 SER A O 1
ATOM 1534 N N . VAL A 1 197 ? -1.185 0.483 9.412 1.00 95.38 197 VAL A N 1
ATOM 1535 C CA . VAL A 1 197 ? -0.074 -0.389 9.006 1.00 95.38 197 VAL A CA 1
ATOM 1536 C C . VAL A 1 197 ? 0.241 -1.432 10.083 1.00 95.38 197 VAL A C 1
ATOM 1538 O O . VAL A 1 197 ? 0.460 -2.596 9.754 1.00 95.38 197 VAL A O 1
ATOM 1541 N N . ALA A 1 198 ? 0.194 -1.073 11.372 1.00 96.12 198 ALA A N 1
ATOM 1542 C CA . ALA A 1 198 ? 0.362 -2.046 12.452 1.00 96.12 198 ALA A CA 1
ATOM 1543 C C . ALA A 1 198 ? -0.764 -3.095 12.467 1.00 96.12 198 ALA A C 1
ATOM 1545 O O . ALA A 1 198 ? -0.498 -4.277 12.695 1.00 96.12 198 ALA A O 1
ATOM 1546 N N . ILE A 1 199 ? -2.011 -2.687 12.200 1.00 95.81 199 ILE A N 1
ATOM 1547 C CA . ILE A 1 199 ? -3.152 -3.602 12.061 1.00 95.81 199 ILE A CA 1
ATOM 1548 C C . ILE A 1 199 ? -2.936 -4.558 10.884 1.00 95.81 199 ILE A C 1
ATOM 1550 O O . ILE A 1 199 ? -3.067 -5.762 11.089 1.00 95.81 199 ILE A O 1
ATOM 1554 N N . LEU A 1 200 ? -2.551 -4.052 9.708 1.00 95.00 200 LEU A N 1
ATOM 1555 C CA . LEU A 1 200 ? -2.238 -4.874 8.531 1.00 95.00 200 LEU A CA 1
ATOM 1556 C C . LEU A 1 200 ? -1.123 -5.883 8.837 1.00 95.00 200 LEU A C 1
ATOM 1558 O O . LEU A 1 200 ? -1.265 -7.076 8.579 1.00 95.00 200 LEU A O 1
ATOM 1562 N N . ALA A 1 201 ? -0.031 -5.436 9.467 1.00 95.19 201 ALA A N 1
ATOM 1563 C CA . ALA A 1 201 ? 1.074 -6.317 9.840 1.00 95.19 201 ALA A CA 1
ATOM 1564 C C . ALA A 1 201 ? 0.608 -7.445 10.775 1.00 95.19 201 ALA A C 1
ATOM 1566 O O . ALA A 1 201 ? 0.950 -8.611 10.586 1.00 95.19 201 ALA A O 1
ATOM 1567 N N . LEU A 1 202 ? -0.193 -7.111 11.790 1.00 95.44 202 LEU A N 1
ATOM 1568 C CA . LEU A 1 202 ? -0.731 -8.077 12.747 1.00 95.44 202 LEU A CA 1
ATOM 1569 C C . LEU A 1 202 ? -1.762 -9.029 12.119 1.00 95.44 202 LEU A C 1
ATOM 1571 O O . LEU A 1 202 ? -1.833 -10.183 12.540 1.00 95.44 202 LEU A O 1
ATOM 1575 N N . GLN A 1 203 ? -2.541 -8.566 11.138 1.00 93.56 203 GLN A N 1
ATOM 1576 C CA . GLN A 1 203 ? -3.464 -9.393 10.353 1.00 93.56 203 GLN A CA 1
ATOM 1577 C C . GLN A 1 203 ? -2.698 -10.423 9.525 1.00 93.56 203 GLN A C 1
ATOM 1579 O O . GLN A 1 203 ? -2.963 -11.616 9.671 1.00 93.56 203 GLN A O 1
ATOM 1584 N N . CYS A 1 204 ? -1.665 -10.001 8.791 1.00 92.75 204 CYS A N 1
ATOM 1585 C CA . CYS A 1 204 ? -0.785 -10.932 8.089 1.00 92.75 204 CYS A CA 1
ATOM 1586 C C . CYS A 1 204 ? -0.165 -11.956 9.057 1.00 92.75 204 CYS A C 1
ATOM 1588 O O . CYS A 1 204 ? -0.207 -13.165 8.828 1.00 92.75 204 CYS A O 1
ATOM 1590 N N . VAL A 1 205 ? 0.352 -11.495 10.202 1.00 93.38 205 VAL A N 1
ATOM 1591 C CA . VAL A 1 205 ? 0.954 -12.374 11.216 1.00 93.38 205 VAL A CA 1
ATOM 1592 C C . VAL A 1 205 ? -0.045 -13.398 11.766 1.00 93.38 205 VAL A C 1
ATOM 1594 O O . VAL A 1 205 ? 0.362 -14.512 12.095 1.00 93.38 205 VAL A O 1
ATOM 1597 N N . GLU A 1 206 ? -1.334 -13.057 11.870 1.00 92.12 206 GLU A N 1
ATOM 1598 C CA . GLU A 1 206 ? -2.394 -13.968 12.326 1.00 92.12 206 GLU A CA 1
ATOM 1599 C C . GLU A 1 206 ? -2.613 -15.153 11.384 1.00 92.12 206 GLU A C 1
ATOM 1601 O O . GLU A 1 206 ? -3.021 -16.221 11.851 1.00 92.12 206 GLU A O 1
ATOM 1606 N N . HIS A 1 207 ? -2.312 -14.997 10.091 1.00 87.06 207 HIS A N 1
ATOM 1607 C CA . HIS A 1 207 ? -2.393 -16.086 9.118 1.00 87.06 207 HIS A CA 1
ATOM 1608 C C . HIS A 1 207 ? -1.343 -17.178 9.369 1.00 87.06 207 HIS A C 1
ATOM 1610 O O . HIS A 1 207 ? -1.593 -18.351 9.073 1.00 87.06 207 HIS A O 1
ATOM 1616 N N . ASP A 1 208 ? -0.209 -16.853 10.002 1.00 86.62 208 ASP A N 1
ATOM 1617 C CA . ASP A 1 208 ? 0.721 -17.870 10.494 1.00 86.62 208 ASP A CA 1
ATOM 1618 C C . ASP A 1 208 ? 0.075 -18.640 11.659 1.00 86.62 208 ASP A C 1
ATOM 1620 O O . ASP A 1 208 ? -0.180 -18.111 12.745 1.00 86.62 208 ASP A O 1
ATOM 1624 N N . HIS A 1 209 ? -0.138 -19.946 11.465 1.00 83.31 209 HIS A N 1
ATOM 1625 C CA . HIS A 1 209 ? -0.701 -20.851 12.470 1.00 83.31 209 HIS A CA 1
ATOM 1626 C C . HIS A 1 209 ? 0.004 -20.798 13.838 1.00 83.31 209 HIS A C 1
ATOM 1628 O O . HIS A 1 209 ? -0.617 -21.122 14.854 1.00 83.31 209 HIS A O 1
ATOM 1634 N N . ARG A 1 210 ? 1.275 -20.381 13.890 1.00 88.50 210 ARG A N 1
ATOM 1635 C CA . ARG A 1 210 ? 2.047 -20.202 15.131 1.00 88.50 210 ARG A CA 1
ATOM 1636 C C . ARG A 1 210 ? 1.551 -19.029 15.981 1.00 88.50 210 ARG A C 1
ATOM 1638 O O . ARG A 1 210 ? 1.800 -19.001 17.186 1.00 88.50 210 ARG A O 1
ATOM 1645 N N . ASN A 1 211 ? 0.834 -18.089 15.369 1.00 89.75 211 ASN A N 1
ATOM 1646 C CA . ASN A 1 211 ? 0.457 -16.799 15.936 1.00 89.75 211 ASN A CA 1
ATOM 1647 C C . ASN A 1 211 ? -1.067 -16.590 16.010 1.00 89.75 211 ASN A C 1
ATOM 1649 O O . ASN A 1 211 ? -1.526 -15.465 16.186 1.00 89.75 211 ASN A O 1
ATOM 1653 N N . ARG A 1 212 ? -1.871 -17.664 15.994 1.00 86.38 212 ARG A N 1
ATOM 1654 C CA . ARG A 1 212 ? -3.351 -17.611 16.112 1.00 86.38 212 ARG A CA 1
ATOM 1655 C C . ARG A 1 212 ? -3.872 -16.798 17.308 1.00 86.38 212 ARG A C 1
ATOM 1657 O O . ARG A 1 212 ? -4.989 -16.288 17.283 1.00 86.38 212 ARG A O 1
ATOM 1664 N N . ASN A 1 213 ? -3.062 -16.655 18.357 1.00 89.56 213 ASN A N 1
ATOM 1665 C CA . ASN A 1 213 ? -3.387 -15.861 19.544 1.00 89.56 213 ASN A CA 1
ATOM 1666 C C . ASN A 1 213 ? -3.382 -14.340 19.294 1.00 89.56 213 ASN A C 1
ATOM 1668 O O . ASN A 1 213 ? -3.827 -13.594 20.163 1.00 89.56 213 ASN A O 1
ATOM 1672 N N . VAL A 1 214 ? -2.903 -13.871 18.136 1.00 92.56 214 VAL A N 1
ATOM 1673 C CA . VAL A 1 214 ? -2.937 -12.453 17.741 1.00 92.56 214 VAL A CA 1
ATOM 1674 C C . VAL A 1 214 ? -4.359 -12.011 17.384 1.00 92.56 214 VAL A C 1
ATOM 1676 O O . VAL A 1 214 ? -4.764 -10.911 17.754 1.00 92.56 214 VAL A O 1
ATOM 1679 N N . LYS A 1 215 ? -5.167 -12.889 16.773 1.00 91.12 215 LYS A N 1
ATOM 1680 C CA . LYS A 1 215 ? -6.546 -12.597 16.342 1.00 91.12 215 LYS A CA 1
ATOM 1681 C C . LYS A 1 215 ? -7.415 -11.887 17.390 1.00 91.12 215 LYS A C 1
ATOM 1683 O O . LYS A 1 215 ? -7.984 -10.841 17.080 1.00 91.12 215 LYS A O 1
ATOM 1688 N N . PRO A 1 216 ? -7.565 -12.399 18.631 1.00 92.50 216 PRO A N 1
ATOM 1689 C CA . PRO A 1 216 ? -8.396 -11.732 19.631 1.00 92.50 216 PRO A CA 1
ATOM 1690 C C . PRO A 1 216 ? -7.869 -10.347 20.029 1.00 92.50 216 PRO A C 1
ATOM 1692 O O . PRO A 1 216 ? -8.663 -9.508 20.453 1.00 92.50 216 PRO A O 1
ATOM 1695 N N . LEU A 1 217 ? -6.565 -10.096 19.881 1.00 92.56 217 LEU A N 1
ATOM 1696 C CA . LEU A 1 217 ? -5.924 -8.842 20.272 1.00 92.56 217 LEU A CA 1
ATOM 1697 C C . LEU A 1 217 ? -6.182 -7.707 19.269 1.00 92.56 217 LEU A C 1
ATOM 1699 O O . LEU A 1 217 ? -6.097 -6.542 19.648 1.00 92.56 217 LEU A O 1
ATOM 1703 N N . LEU A 1 218 ? -6.570 -8.031 18.031 1.00 93.31 218 LEU A N 1
ATOM 1704 C CA . LEU A 1 218 ? -6.890 -7.061 16.976 1.00 93.31 218 LEU A CA 1
ATOM 1705 C C . LEU A 1 218 ? -8.220 -6.323 17.185 1.00 93.31 218 LEU A C 1
ATOM 1707 O O . LEU A 1 218 ? -8.426 -5.260 16.604 1.00 93.31 218 LEU A O 1
ATOM 1711 N N . LYS A 1 219 ? -9.120 -6.839 18.035 1.00 94.00 219 LYS A N 1
ATOM 1712 C CA . LYS A 1 219 ? -10.462 -6.259 18.233 1.00 94.00 219 LYS A CA 1
ATOM 1713 C C . LYS A 1 219 ? -10.423 -4.796 18.675 1.00 94.00 219 LYS A C 1
ATOM 1715 O O . LYS A 1 219 ? -11.181 -3.982 18.159 1.00 94.00 219 LYS A O 1
ATOM 1720 N N . LYS A 1 220 ? -9.557 -4.472 19.641 1.00 94.50 220 LYS A N 1
ATOM 1721 C CA . LYS A 1 220 ? -9.441 -3.111 20.178 1.00 94.50 220 LYS A CA 1
ATOM 1722 C C . LYS A 1 220 ? -8.801 -2.156 19.156 1.00 94.50 220 LYS A C 1
ATOM 172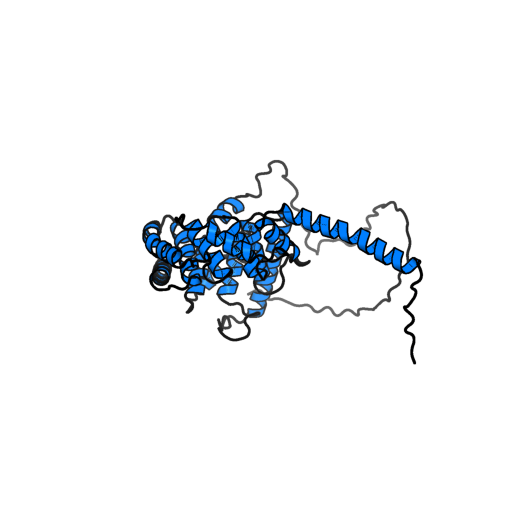4 O O . LYS A 1 220 ? -9.437 -1.145 18.884 1.00 94.50 220 LYS A O 1
ATOM 1729 N N . PRO A 1 221 ? -7.635 -2.458 18.548 1.00 95.31 221 PRO A N 1
ATOM 1730 C CA . PRO A 1 221 ? -7.068 -1.631 17.481 1.00 95.31 221 PRO A CA 1
ATOM 1731 C C . PRO A 1 221 ? -8.037 -1.351 16.328 1.00 95.31 221 PRO A C 1
ATOM 1733 O O . PRO A 1 221 ? -8.172 -0.202 15.922 1.00 95.31 221 PRO A O 1
ATOM 1736 N N . LEU A 1 222 ? -8.772 -2.365 15.852 1.00 95.62 222 LEU A N 1
ATOM 1737 C CA . LEU A 1 222 ? -9.775 -2.185 14.796 1.00 95.62 222 LEU A CA 1
ATOM 1738 C C . LEU A 1 222 ? -10.891 -1.225 15.224 1.00 95.62 222 LEU A C 1
ATOM 1740 O O . LEU A 1 222 ? -11.244 -0.326 14.469 1.00 95.62 222 LEU A O 1
ATOM 1744 N N . ALA A 1 223 ? -11.422 -1.369 16.442 1.00 95.31 223 ALA A N 1
ATOM 1745 C CA . ALA A 1 223 ? -12.434 -0.451 16.965 1.00 95.31 223 ALA A CA 1
ATOM 1746 C C . ALA A 1 223 ? -11.900 0.984 17.113 1.00 95.31 223 ALA A C 1
ATOM 1748 O O . ALA A 1 223 ? -12.614 1.934 16.794 1.00 95.31 223 ALA A O 1
ATOM 1749 N N . THR A 1 224 ? -10.646 1.142 17.551 1.00 95.56 224 THR A N 1
ATOM 1750 C CA . THR A 1 224 ? -9.971 2.445 17.602 1.00 95.56 224 THR A CA 1
ATOM 1751 C C . THR A 1 224 ? -9.883 3.059 16.210 1.00 95.56 224 THR A C 1
ATOM 1753 O O . THR A 1 224 ? -10.262 4.211 16.051 1.00 95.56 224 THR A O 1
ATOM 1756 N N . LEU A 1 225 ? -9.443 2.298 15.202 1.00 96.44 225 LEU A N 1
ATOM 1757 C CA . LEU A 1 225 ? -9.330 2.794 13.830 1.00 96.44 225 LEU A CA 1
ATOM 1758 C C . LEU A 1 225 ? -10.692 3.230 13.278 1.00 96.44 225 LEU A C 1
ATOM 1760 O O . LEU A 1 225 ? -10.790 4.314 12.721 1.00 96.44 225 LEU A O 1
ATOM 1764 N N . ILE A 1 226 ? -11.760 2.456 13.503 1.00 96.38 226 ILE A N 1
ATOM 1765 C CA . ILE A 1 226 ? -13.126 2.838 13.095 1.00 96.38 226 ILE A CA 1
ATOM 1766 C C . ILE A 1 226 ? -13.543 4.174 13.715 1.00 96.38 226 ILE A C 1
ATOM 1768 O O . ILE A 1 226 ? -14.135 5.009 13.038 1.00 96.38 226 ILE A O 1
ATOM 1772 N N . ALA A 1 227 ? -13.226 4.392 14.993 1.00 95.62 227 ALA A N 1
ATOM 1773 C CA . ALA A 1 227 ? -13.572 5.624 15.695 1.00 95.62 227 ALA A CA 1
ATOM 1774 C C . ALA A 1 227 ? -12.818 6.864 15.177 1.00 95.62 227 ALA A C 1
ATOM 1776 O O . ALA A 1 227 ? -13.214 7.981 15.503 1.00 95.62 227 ALA A O 1
ATOM 1777 N N . LEU A 1 228 ? -11.757 6.683 14.380 1.00 95.94 228 LEU A N 1
ATOM 1778 C CA . LEU A 1 228 ? -11.023 7.774 13.731 1.00 95.94 228 LEU A CA 1
ATOM 1779 C C . LEU A 1 228 ? -11.653 8.222 12.404 1.00 95.94 228 LEU A C 1
ATOM 1781 O O . LEU A 1 228 ? -11.192 9.211 11.835 1.00 95.94 228 LEU A O 1
ATOM 1785 N N . GLN A 1 229 ? -12.685 7.529 11.908 1.00 96.81 229 GLN A N 1
ATOM 1786 C CA . GLN A 1 229 ? -13.394 7.958 10.705 1.00 96.81 229 GLN A CA 1
ATOM 1787 C C . GLN A 1 229 ? -14.083 9.305 10.956 1.00 96.81 229 GLN A C 1
ATOM 1789 O O . GLN A 1 229 ? -14.848 9.467 11.910 1.00 96.81 229 GLN A O 1
ATOM 1794 N N . GLN A 1 230 ? -13.813 10.276 10.090 1.00 96.44 230 GLN A N 1
ATOM 1795 C CA . GLN A 1 230 ? -14.365 11.621 10.191 1.00 96.44 230 GLN A CA 1
ATOM 1796 C C . GLN A 1 230 ? -15.820 11.674 9.682 1.00 96.44 230 GLN A C 1
ATOM 1798 O O . GLN A 1 230 ? -16.261 10.781 8.952 1.00 96.44 230 GLN A O 1
ATOM 1803 N N . PRO A 1 231 ? -16.603 12.712 10.047 1.00 96.38 231 PRO A N 1
ATOM 1804 C CA . PRO A 1 231 ? -18.000 12.841 9.618 1.00 96.38 231 PRO A CA 1
ATOM 1805 C C . PRO A 1 231 ? -18.199 12.927 8.099 1.00 96.38 231 PRO A C 1
ATOM 1807 O O . PRO A 1 231 ? -19.265 12.565 7.606 1.00 96.38 231 PRO A O 1
ATOM 1810 N N . ASP A 1 232 ? -17.190 13.398 7.364 1.00 96.38 232 ASP A N 1
ATOM 1811 C CA . ASP A 1 232 ? -17.169 13.435 5.898 1.00 96.38 232 ASP A CA 1
ATOM 1812 C C . ASP A 1 232 ? -16.899 12.055 5.267 1.00 96.38 232 ASP A C 1
ATOM 1814 O O . ASP A 1 232 ? -17.055 11.887 4.061 1.00 96.38 232 ASP A O 1
ATOM 1818 N N . GLY A 1 233 ? -16.543 11.057 6.081 1.00 96.06 233 GLY A N 1
ATOM 1819 C CA . GLY A 1 233 ? -16.233 9.691 5.678 1.00 96.06 233 GLY A CA 1
ATOM 1820 C C . GLY A 1 233 ? -14.740 9.382 5.589 1.00 96.06 233 GLY A C 1
ATOM 1821 O O . GLY A 1 233 ? -14.392 8.199 5.618 1.00 96.06 233 GLY A O 1
ATOM 1822 N N . GLY A 1 234 ? -13.877 10.395 5.507 1.00 96.69 234 GLY A N 1
ATOM 1823 C CA . GLY A 1 234 ? -12.437 10.230 5.330 1.00 96.69 234 GLY A CA 1
ATOM 1824 C C . GLY A 1 234 ? -11.687 9.933 6.629 1.00 96.69 234 GLY A C 1
ATOM 1825 O O . GLY A 1 234 ? -12.249 9.913 7.725 1.00 96.69 234 GLY A O 1
ATOM 1826 N N . PHE A 1 235 ? -10.376 9.729 6.504 1.00 97.25 235 PHE A N 1
ATOM 1827 C CA . PHE A 1 235 ? -9.448 9.582 7.632 1.00 97.25 235 PHE A CA 1
ATOM 1828 C C . PHE A 1 235 ? -8.324 10.636 7.608 1.00 97.25 235 PHE A C 1
ATOM 1830 O O . PHE A 1 235 ? -7.228 10.413 8.129 1.00 97.25 235 PHE A O 1
ATOM 1837 N N . GLY A 1 236 ? -8.585 11.795 6.999 1.00 94.62 236 GLY A N 1
ATOM 1838 C CA . GLY A 1 236 ? -7.705 12.969 6.999 1.00 94.62 236 GLY A CA 1
ATOM 1839 C C . GLY A 1 236 ? -7.023 13.268 5.661 1.00 94.62 236 GLY A C 1
ATOM 1840 O O . GLY A 1 236 ? -6.995 14.427 5.261 1.00 94.62 236 GLY A O 1
ATOM 1841 N N . SER A 1 237 ? -6.505 12.263 4.950 1.00 96.56 237 SER A N 1
ATOM 1842 C CA . SER A 1 237 ? -5.898 12.423 3.619 1.00 96.56 237 SER A CA 1
ATOM 1843 C C . SER A 1 237 ? -6.229 11.244 2.700 1.00 96.56 237 SER A C 1
ATOM 1845 O O . SER A 1 237 ? -6.794 10.246 3.149 1.00 96.56 237 SER A O 1
ATOM 1847 N N . LEU A 1 238 ? -5.886 11.345 1.409 1.00 97.19 238 LEU A N 1
ATOM 1848 C CA . LEU A 1 238 ? -6.022 10.241 0.447 1.00 97.19 238 LEU A CA 1
ATOM 1849 C C . LEU A 1 238 ? -5.260 8.995 0.914 1.00 97.19 238 LEU A C 1
ATOM 1851 O O . LEU A 1 238 ? -5.860 7.928 1.026 1.00 97.19 238 LEU A O 1
ATOM 1855 N N . HIS A 1 239 ? -3.988 9.171 1.280 1.00 95.50 239 HIS A N 1
ATOM 1856 C CA . HIS A 1 239 ? -3.113 8.122 1.807 1.00 95.50 239 HIS A CA 1
ATOM 1857 C C . HIS A 1 239 ? -3.697 7.448 3.059 1.00 95.50 239 HIS A C 1
ATOM 1859 O O . HIS A 1 239 ? -3.918 6.236 3.088 1.00 95.50 239 HIS A O 1
ATOM 1865 N N . THR A 1 240 ? -4.028 8.227 4.099 1.00 96.62 240 THR A N 1
ATOM 1866 C CA . THR A 1 240 ? -4.527 7.652 5.360 1.00 96.62 240 THR A CA 1
ATOM 1867 C C . THR A 1 240 ? -5.904 7.022 5.198 1.00 96.62 240 THR A C 1
ATOM 1869 O O . THR A 1 240 ? -6.189 6.005 5.830 1.00 96.62 240 THR A O 1
ATOM 1872 N N . THR A 1 241 ? -6.750 7.581 4.328 1.00 97.69 241 THR A N 1
ATOM 1873 C CA . THR A 1 241 ? -8.050 6.996 3.995 1.00 97.69 241 THR A CA 1
ATOM 1874 C C . THR A 1 241 ? -7.856 5.665 3.285 1.00 97.69 241 THR A C 1
ATOM 1876 O O . THR A 1 241 ? -8.384 4.668 3.767 1.00 97.69 241 THR A O 1
ATOM 1879 N N . ALA A 1 242 ? -7.059 5.605 2.214 1.00 96.06 242 ALA A N 1
ATOM 1880 C CA . ALA A 1 242 ? -6.786 4.371 1.474 1.00 96.06 242 ALA A CA 1
ATOM 1881 C C . ALA A 1 242 ? -6.229 3.258 2.381 1.00 96.06 242 ALA A C 1
ATOM 1883 O O . ALA A 1 242 ? -6.740 2.132 2.367 1.00 96.06 242 ALA A O 1
ATOM 1884 N N . LEU A 1 243 ? -5.256 3.585 3.241 1.00 94.81 243 LEU A N 1
ATOM 1885 C CA . LEU A 1 243 ? -4.708 2.653 4.229 1.00 94.81 243 LEU A CA 1
ATOM 1886 C C . LEU A 1 243 ? -5.760 2.158 5.228 1.00 94.81 243 LEU A C 1
ATOM 1888 O O . LEU A 1 243 ? -5.839 0.954 5.487 1.00 94.81 243 LEU A O 1
ATOM 1892 N N . ALA A 1 244 ? -6.590 3.055 5.767 1.00 96.19 244 ALA A N 1
ATOM 1893 C CA . ALA A 1 244 ? -7.639 2.686 6.713 1.00 96.19 244 ALA A CA 1
ATOM 1894 C C . ALA A 1 244 ? -8.699 1.783 6.064 1.00 96.19 244 ALA A C 1
ATOM 1896 O O . ALA A 1 244 ? -9.098 0.785 6.670 1.00 96.19 244 ALA A O 1
ATOM 1897 N N . ILE A 1 245 ? -9.111 2.072 4.818 1.00 95.38 245 ILE A N 1
ATOM 1898 C CA . ILE A 1 245 ? -10.018 1.198 4.056 1.00 95.38 245 ILE A CA 1
ATOM 1899 C C . ILE A 1 245 ? -9.419 -0.206 3.959 1.00 95.38 245 ILE A C 1
ATOM 1901 O O . ILE A 1 245 ? -10.112 -1.179 4.268 1.00 95.38 245 ILE A O 1
ATOM 1905 N N . ARG A 1 246 ? -8.142 -0.314 3.565 1.00 93.06 246 ARG A N 1
ATOM 1906 C CA . ARG A 1 246 ? -7.448 -1.601 3.423 1.00 93.06 246 ARG A CA 1
ATOM 1907 C C . ARG A 1 246 ? -7.422 -2.369 4.750 1.00 93.06 246 ARG A C 1
ATOM 1909 O O . ARG A 1 246 ? -7.908 -3.497 4.805 1.00 93.06 246 ARG A O 1
ATOM 1916 N N . ALA A 1 247 ? -6.955 -1.738 5.829 1.00 94.12 247 ALA A N 1
ATOM 1917 C CA . ALA A 1 247 ? -6.833 -2.355 7.154 1.00 94.12 247 ALA A CA 1
ATOM 1918 C C . ALA A 1 247 ? -8.180 -2.825 7.734 1.00 94.12 247 ALA A C 1
ATOM 1920 O O . ALA A 1 247 ? -8.292 -3.917 8.305 1.00 94.12 247 ALA A O 1
ATOM 1921 N N . LEU A 1 248 ? -9.231 -2.011 7.586 1.00 94.69 248 LEU A N 1
ATOM 1922 C CA . LEU A 1 248 ? -10.567 -2.338 8.088 1.00 94.69 248 LEU A CA 1
ATOM 1923 C C . LEU A 1 248 ? -11.255 -3.419 7.251 1.00 94.69 248 LEU A C 1
ATOM 1925 O O . LEU A 1 248 ? -11.999 -4.241 7.798 1.00 94.69 248 LEU A O 1
ATOM 1929 N N . GLN A 1 249 ? -11.016 -3.429 5.939 1.00 90.75 249 GLN A N 1
ATOM 1930 C CA . GLN A 1 249 ? -11.561 -4.439 5.045 1.00 90.75 249 GLN A CA 1
ATOM 1931 C C . GLN A 1 249 ? -10.942 -5.819 5.307 1.00 90.75 249 GLN A C 1
ATOM 1933 O O . GLN A 1 249 ? -11.680 -6.795 5.454 1.00 90.75 249 GLN A O 1
ATOM 1938 N N . GLU A 1 250 ? -9.618 -5.898 5.425 1.00 86.81 250 GLU A N 1
ATOM 1939 C CA . GLU A 1 250 ? -8.903 -7.143 5.733 1.00 86.81 250 GLU A CA 1
ATOM 1940 C C . GLU A 1 250 ? -9.271 -7.680 7.124 1.00 86.81 250 GLU A C 1
ATOM 1942 O O . GLU A 1 250 ? -9.515 -8.873 7.312 1.00 86.81 250 GLU A O 1
ATOM 1947 N N . GLY A 1 251 ? -9.475 -6.772 8.082 1.00 82.69 251 GLY A N 1
ATOM 1948 C CA . GLY A 1 251 ? -9.955 -7.103 9.424 1.00 82.69 251 GLY A CA 1
ATOM 1949 C C . GLY A 1 251 ? -11.398 -7.589 9.491 1.00 82.69 251 GLY A C 1
ATOM 1950 O O . GLY A 1 251 ? -11.848 -7.968 10.576 1.00 82.69 251 GLY A O 1
ATOM 1951 N N . LYS A 1 252 ? -12.132 -7.564 8.368 1.00 84.12 252 LYS A N 1
ATOM 1952 C CA . LYS A 1 252 ? -13.563 -7.901 8.275 1.00 84.12 252 LYS A CA 1
ATOM 1953 C C . LYS A 1 252 ? -14.392 -7.152 9.322 1.00 84.12 252 LYS A C 1
ATOM 1955 O O . LYS A 1 252 ? -15.351 -7.689 9.879 1.00 84.12 252 LYS A O 1
ATOM 1960 N N . ALA A 1 253 ? -13.990 -5.919 9.626 1.00 84.19 253 ALA A N 1
ATOM 1961 C CA . ALA A 1 253 ? -14.664 -5.102 10.615 1.00 84.19 253 ALA A CA 1
ATOM 1962 C C . ALA A 1 253 ? -15.946 -4.496 10.021 1.00 84.19 253 ALA A C 1
ATOM 1964 O O . ALA A 1 253 ? -16.051 -4.280 8.815 1.00 84.19 253 ALA A O 1
ATOM 1965 N N . THR A 1 254 ? -16.936 -4.204 10.861 1.00 91.31 254 THR A N 1
ATOM 1966 C CA . THR A 1 254 ? -18.144 -3.468 10.458 1.00 91.31 254 THR A CA 1
ATOM 1967 C C . THR A 1 254 ? -17.927 -1.973 10.650 1.00 91.31 254 THR A C 1
ATOM 1969 O O . THR A 1 254 ? -17.808 -1.517 11.785 1.00 91.31 254 THR A O 1
ATOM 1972 N N . TRP A 1 255 ? -17.887 -1.221 9.553 1.00 93.81 255 TRP A N 1
ATOM 1973 C CA . TRP A 1 255 ? -17.626 0.221 9.527 1.00 93.81 255 TRP A CA 1
ATOM 1974 C C . TRP A 1 255 ? -18.309 0.872 8.316 1.00 93.81 255 TRP A C 1
ATOM 1976 O O . TRP A 1 255 ? -18.819 0.170 7.437 1.00 93.81 255 TRP A O 1
ATOM 1986 N N . ASN A 1 256 ? -18.340 2.207 8.255 1.00 93.69 256 ASN A N 1
ATOM 1987 C CA . ASN A 1 256 ? -18.988 2.919 7.156 1.00 93.69 256 ASN A CA 1
ATOM 1988 C C . ASN A 1 256 ? -18.079 2.999 5.918 1.00 93.69 256 ASN A C 1
ATOM 1990 O O . ASN A 1 256 ? -17.516 4.046 5.589 1.00 93.69 256 ASN A O 1
ATOM 1994 N N . ARG A 1 257 ? -17.950 1.860 5.227 1.00 93.81 257 ARG A N 1
ATOM 1995 C CA . ARG A 1 257 ? -17.146 1.737 4.006 1.00 93.81 257 ARG A CA 1
ATOM 1996 C C . ARG A 1 257 ? -17.650 2.636 2.885 1.00 93.81 257 ARG A C 1
ATOM 1998 O O . ARG A 1 257 ? -16.836 3.191 2.157 1.00 93.81 257 ARG A O 1
ATOM 2005 N N . THR A 1 258 ? -18.968 2.742 2.726 1.00 94.69 258 THR A N 1
ATOM 2006 C CA . THR A 1 258 ? -19.581 3.525 1.645 1.00 94.69 258 THR A CA 1
ATOM 2007 C C . THR A 1 258 ? -19.118 4.971 1.707 1.00 94.69 258 THR A C 1
ATOM 2009 O O . THR A 1 258 ? -18.543 5.443 0.738 1.00 94.69 258 THR A O 1
ATOM 2012 N N . ASN A 1 259 ? -19.217 5.613 2.876 1.00 96.38 259 ASN A N 1
ATOM 2013 C CA . ASN A 1 259 ? -18.800 7.007 3.013 1.00 96.38 259 ASN A CA 1
ATOM 2014 C C . ASN A 1 259 ? -17.303 7.213 2.749 1.00 96.38 259 ASN A C 1
ATOM 2016 O O . ASN A 1 259 ? -16.941 8.212 2.145 1.00 96.38 259 ASN A O 1
ATOM 2020 N N . ALA A 1 260 ? -16.429 6.295 3.173 1.00 97.00 260 ALA A N 1
ATOM 2021 C CA . ALA A 1 260 ? -14.995 6.438 2.906 1.00 97.00 260 ALA A CA 1
ATOM 2022 C C . ALA A 1 260 ? -14.646 6.242 1.428 1.00 97.00 260 ALA A C 1
ATOM 2024 O O . ALA A 1 260 ? -13.772 6.925 0.902 1.00 97.00 260 ALA A O 1
ATOM 2025 N N . VAL A 1 261 ? -15.332 5.320 0.747 1.00 95.75 261 VAL A N 1
ATOM 2026 C CA . VAL A 1 261 ? -15.179 5.152 -0.700 1.00 95.75 261 VAL A CA 1
ATOM 2027 C C . VAL A 1 261 ? -15.699 6.382 -1.429 1.00 95.75 261 VAL A C 1
ATOM 2029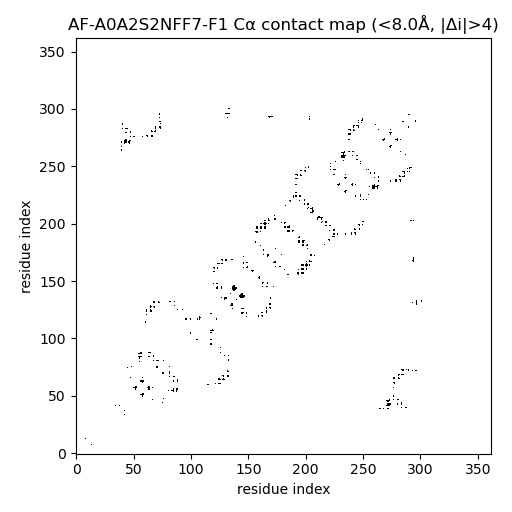 O O . VAL A 1 261 ? -14.976 6.918 -2.256 1.00 95.75 261 VAL A O 1
ATOM 2032 N N . ASP A 1 262 ? -16.890 6.871 -1.089 1.00 96.44 262 ASP A N 1
ATOM 2033 C CA . ASP A 1 262 ? -17.449 8.086 -1.688 1.00 96.44 262 ASP A CA 1
ATOM 2034 C C . ASP A 1 262 ? -16.527 9.288 -1.450 1.00 96.44 262 ASP A C 1
ATOM 2036 O O . ASP A 1 262 ? -16.299 10.084 -2.360 1.00 96.44 262 ASP A O 1
ATOM 2040 N N . TRP A 1 263 ? -15.928 9.387 -0.258 1.00 97.62 263 TRP A N 1
ATOM 2041 C CA . TRP A 1 263 ? -14.916 10.393 0.046 1.00 97.62 263 TRP A CA 1
ATOM 2042 C C . TRP A 1 263 ? -13.725 10.293 -0.909 1.00 97.62 263 TRP A C 1
ATOM 2044 O O . TRP A 1 263 ? -13.381 11.301 -1.515 1.00 97.62 263 TRP A O 1
ATOM 2054 N N . LEU A 1 264 ? -13.141 9.103 -1.118 1.00 97.38 264 LEU A N 1
ATOM 2055 C CA . LEU A 1 264 ? -12.053 8.925 -2.089 1.00 97.38 264 LEU A CA 1
ATOM 2056 C C . LEU A 1 264 ? -12.498 9.338 -3.493 1.00 97.38 264 LEU A C 1
ATOM 2058 O O . LEU A 1 264 ? -11.850 10.179 -4.104 1.00 97.38 264 LEU A O 1
ATOM 2062 N N . LEU A 1 265 ? -13.623 8.811 -3.982 1.00 96.00 265 LEU A N 1
ATOM 2063 C CA . LEU A 1 265 ? -14.115 9.067 -5.340 1.00 96.00 265 LEU A CA 1
ATOM 2064 C C . LEU A 1 265 ? -14.378 10.556 -5.608 1.00 96.00 265 LEU A C 1
ATOM 2066 O O . LEU A 1 265 ? -14.089 11.043 -6.697 1.00 96.00 265 LEU A O 1
ATOM 2070 N N . ASN A 1 266 ? -14.843 11.304 -4.605 1.00 96.25 266 ASN A N 1
ATOM 2071 C CA . ASN A 1 266 ? -15.035 12.754 -4.709 1.00 96.25 266 ASN A CA 1
ATOM 2072 C C . ASN A 1 266 ? -13.722 13.546 -4.845 1.00 96.25 266 ASN A C 1
ATOM 2074 O O . ASN A 1 266 ? -13.758 14.713 -5.233 1.00 96.25 266 ASN A O 1
ATOM 2078 N N . HIS A 1 267 ? -12.580 12.931 -4.536 1.00 96.62 267 HIS A N 1
ATOM 2079 C CA . HIS A 1 267 ? -11.248 13.509 -4.711 1.00 96.62 267 HIS A CA 1
ATOM 2080 C C . HIS A 1 267 ? -10.548 13.020 -5.988 1.00 96.62 267 HIS A C 1
ATOM 2082 O O . HIS A 1 267 ? -9.399 13.389 -6.223 1.00 96.62 267 HIS A O 1
ATOM 2088 N N . GLN A 1 268 ? -11.207 12.214 -6.826 1.00 97.31 268 GLN A N 1
ATOM 2089 C CA . GLN A 1 268 ? -10.625 11.791 -8.095 1.00 97.31 268 GLN A CA 1
ATOM 2090 C C . GLN A 1 268 ? -10.620 12.940 -9.111 1.00 97.31 268 GLN A C 1
ATOM 2092 O O . GLN A 1 268 ? -11.638 13.589 -9.366 1.00 97.31 268 GLN A O 1
ATOM 2097 N N . GLY A 1 269 ? -9.470 13.159 -9.740 1.00 96.06 269 GLY A N 1
ATOM 2098 C CA . GLY A 1 269 ? -9.285 14.129 -10.806 1.00 96.06 269 GLY A CA 1
ATOM 2099 C C . GLY A 1 269 ? -10.094 13.805 -12.072 1.00 96.06 269 GLY A C 1
ATOM 2100 O O . GLY A 1 269 ? -10.543 12.672 -12.296 1.00 96.06 269 GLY A O 1
ATOM 2101 N N . PRO A 1 270 ? -10.283 14.793 -12.964 1.00 94.44 270 PRO A N 1
ATOM 2102 C CA . PRO A 1 270 ? -10.973 14.587 -14.240 1.00 94.44 270 PRO A CA 1
ATOM 2103 C C . PRO A 1 270 ? -10.233 13.610 -15.170 1.00 94.44 270 PRO A C 1
ATOM 2105 O O . PRO A 1 270 ? -10.860 12.947 -15.995 1.00 94.44 270 PRO A O 1
ATOM 2108 N N . ASP A 1 271 ? -8.920 13.478 -15.014 1.00 94.25 271 ASP A N 1
ATOM 2109 C CA . ASP A 1 271 ? -8.060 12.523 -15.715 1.00 94.25 271 ASP A CA 1
ATOM 2110 C C . ASP A 1 271 ? -8.069 11.115 -15.094 1.00 94.25 271 ASP A C 1
ATOM 2112 O O . ASP A 1 271 ? -7.578 10.178 -15.715 1.00 94.25 271 ASP A O 1
ATOM 2116 N N . GLY A 1 272 ? -8.679 10.950 -13.915 1.00 95.44 272 GLY A N 1
ATOM 2117 C CA . GLY A 1 272 ? -8.763 9.684 -13.187 1.00 95.44 272 GLY A CA 1
ATOM 2118 C C . GLY A 1 272 ? -7.708 9.511 -12.090 1.00 95.44 272 GLY A C 1
ATOM 2119 O O . GLY A 1 272 ? -7.797 8.535 -11.345 1.00 95.44 272 GLY A O 1
ATOM 2120 N N . ALA A 1 273 ? -6.753 10.433 -11.950 1.00 96.75 273 ALA A N 1
ATOM 2121 C CA . ALA A 1 273 ? -5.730 10.377 -10.907 1.00 96.75 273 ALA A CA 1
ATOM 2122 C C . ALA A 1 273 ? -6.290 10.759 -9.533 1.00 96.75 273 ALA A C 1
ATOM 2124 O O . ALA A 1 273 ? -7.285 11.477 -9.444 1.00 96.75 273 ALA A O 1
ATOM 2125 N N . PHE A 1 274 ? -5.613 10.352 -8.459 1.00 96.00 274 PHE A N 1
ATOM 2126 C CA . PHE A 1 274 ? -5.901 10.866 -7.115 1.00 96.00 274 PHE A CA 1
ATOM 2127 C C . PHE A 1 274 ? -4.906 11.931 -6.657 1.00 96.00 274 PHE A C 1
ATOM 2129 O O . PHE A 1 274 ? -5.287 12.758 -5.839 1.00 96.00 274 PHE A O 1
ATOM 2136 N N . PHE A 1 275 ? -3.681 11.948 -7.194 1.00 94.12 275 PHE A N 1
ATOM 2137 C CA . PHE A 1 275 ? -2.723 13.055 -7.074 1.00 94.12 275 PHE A CA 1
ATOM 2138 C C . PHE A 1 275 ? -1.464 12.746 -7.901 1.00 94.12 275 PHE A C 1
ATOM 2140 O O . PHE A 1 275 ? -1.260 13.310 -8.973 1.00 94.12 275 PHE A O 1
ATOM 2147 N N . ASP A 1 276 ? -0.677 11.784 -7.426 1.00 94.50 276 ASP A N 1
ATOM 2148 C CA . ASP A 1 276 ? 0.550 11.262 -8.025 1.00 94.50 276 ASP A CA 1
ATOM 2149 C C . ASP A 1 276 ? 0.446 9.736 -8.214 1.00 94.50 276 ASP A C 1
ATOM 2151 O O . ASP A 1 276 ? -0.611 9.136 -7.981 1.00 94.50 276 ASP A O 1
ATOM 2155 N N . ILE A 1 277 ? 1.524 9.106 -8.687 1.00 95.88 277 ILE A N 1
ATOM 2156 C CA . ILE A 1 277 ? 1.581 7.660 -8.946 1.00 95.88 277 ILE A CA 1
ATOM 2157 C C . ILE A 1 277 ? 1.398 6.877 -7.644 1.00 95.88 277 ILE A C 1
ATOM 2159 O O . ILE A 1 277 ? 0.510 6.023 -7.579 1.00 95.88 277 ILE A O 1
ATOM 2163 N N . ALA A 1 278 ? 2.162 7.227 -6.609 1.00 94.12 278 ALA A N 1
ATOM 2164 C CA . ALA A 1 278 ? 2.097 6.646 -5.272 1.00 94.12 278 ALA A CA 1
ATOM 2165 C C . ALA A 1 278 ? 0.669 6.615 -4.703 1.00 94.12 278 ALA A C 1
ATOM 2167 O O . ALA A 1 278 ? 0.102 5.553 -4.430 1.00 94.12 278 ALA A O 1
ATOM 2168 N N . THR A 1 279 ? 0.048 7.788 -4.589 1.00 96.12 279 THR A N 1
ATOM 2169 C CA . THR A 1 279 ? -1.286 7.967 -4.008 1.00 96.12 279 THR A CA 1
ATOM 2170 C C . THR A 1 279 ? -2.347 7.284 -4.864 1.00 96.12 279 THR A C 1
ATOM 2172 O O . THR A 1 279 ? -3.265 6.648 -4.344 1.00 96.12 279 THR A O 1
ATOM 2175 N N . THR A 1 280 ? -2.233 7.377 -6.192 1.00 97.44 280 THR A N 1
ATOM 2176 C CA . THR A 1 280 ? -3.186 6.729 -7.101 1.00 97.44 280 THR A CA 1
ATOM 2177 C C . THR A 1 280 ? -3.108 5.206 -6.986 1.00 97.44 280 THR A C 1
ATOM 2179 O O . THR A 1 280 ? -4.150 4.553 -6.915 1.00 97.44 280 THR A O 1
ATOM 2182 N N . ALA A 1 281 ? -1.905 4.635 -6.894 1.00 95.94 281 ALA A N 1
ATOM 2183 C CA . ALA A 1 281 ? -1.695 3.204 -6.694 1.00 95.94 281 ALA A CA 1
ATOM 2184 C C . ALA A 1 281 ? -2.308 2.707 -5.371 1.00 95.94 281 ALA A C 1
ATOM 2186 O O . ALA A 1 281 ? -3.025 1.703 -5.353 1.00 95.94 281 ALA A O 1
ATOM 2187 N N . GLU A 1 282 ? -2.108 3.433 -4.271 1.00 94.56 282 GLU A N 1
ATOM 2188 C CA . GLU A 1 282 ? -2.707 3.097 -2.973 1.00 94.56 282 GLU A CA 1
ATOM 2189 C C . GLU A 1 282 ? -4.238 3.123 -3.003 1.00 94.56 282 GLU A C 1
ATOM 2191 O O . GLU A 1 282 ? -4.897 2.201 -2.507 1.00 94.56 282 GLU A O 1
ATOM 2196 N N . VAL A 1 283 ? -4.822 4.155 -3.619 1.00 96.12 283 VAL A N 1
ATOM 2197 C CA . VAL A 1 283 ? -6.278 4.274 -3.747 1.00 96.12 283 VAL A CA 1
ATOM 2198 C C . VAL A 1 283 ? -6.845 3.161 -4.632 1.00 96.12 283 VAL A C 1
ATOM 2200 O O . VAL A 1 283 ? -7.879 2.585 -4.287 1.00 96.12 283 VAL A O 1
ATOM 2203 N N . ILE A 1 284 ? -6.164 2.787 -5.722 1.00 95.06 284 ILE A N 1
ATOM 2204 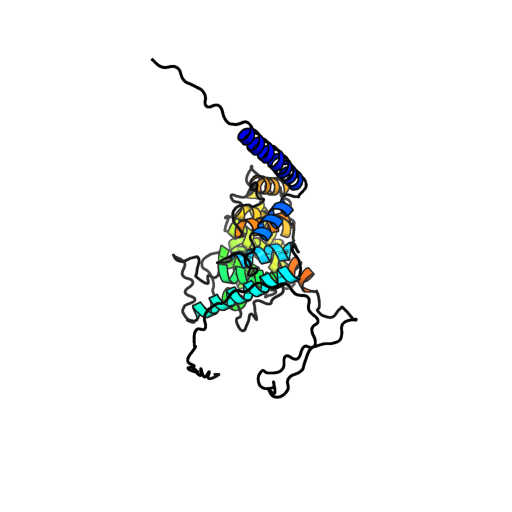C CA . ILE A 1 284 ? -6.548 1.639 -6.559 1.00 95.06 284 ILE A CA 1
ATOM 2205 C C . ILE A 1 284 ? -6.654 0.367 -5.708 1.00 95.06 284 ILE A C 1
ATOM 2207 O O . ILE A 1 284 ? -7.677 -0.319 -5.765 1.00 95.06 284 ILE A O 1
ATOM 2211 N N . ILE A 1 285 ? -5.647 0.082 -4.875 1.00 91.88 285 ILE A N 1
ATOM 2212 C CA . ILE A 1 285 ? -5.641 -1.094 -3.990 1.00 91.88 285 ILE A CA 1
ATOM 2213 C C . ILE A 1 285 ? -6.822 -1.040 -3.009 1.00 91.88 285 ILE A C 1
ATOM 2215 O O . ILE A 1 285 ? -7.539 -2.031 -2.844 1.00 91.88 285 ILE A O 1
ATOM 2219 N N . ALA A 1 286 ? -7.076 0.121 -2.397 1.00 92.56 286 ALA A N 1
ATOM 2220 C CA . ALA A 1 286 ? -8.188 0.310 -1.465 1.00 92.56 286 ALA A CA 1
ATOM 2221 C C . ALA A 1 286 ? -9.569 0.102 -2.124 1.00 92.56 286 ALA A C 1
ATOM 2223 O O . ALA A 1 286 ? -10.483 -0.481 -1.527 1.00 92.56 286 ALA A O 1
ATOM 2224 N N . LEU A 1 287 ? -9.736 0.554 -3.370 1.00 92.12 287 LEU A N 1
ATOM 2225 C CA . LEU A 1 287 ? -10.990 0.445 -4.118 1.00 92.12 287 LEU A CA 1
ATOM 2226 C C . LEU A 1 287 ? -11.234 -0.963 -4.676 1.00 92.12 287 LEU A C 1
ATOM 2228 O O . LEU A 1 287 ? -12.381 -1.420 -4.671 1.00 92.12 287 LEU A O 1
ATOM 2232 N N . ALA A 1 288 ? -10.180 -1.663 -5.104 1.00 86.44 288 ALA A N 1
ATOM 2233 C CA . ALA A 1 288 ? -10.249 -2.973 -5.756 1.00 86.44 288 ALA A CA 1
ATOM 2234 C C . ALA A 1 288 ? -10.703 -4.123 -4.842 1.00 86.44 288 ALA A C 1
ATOM 2236 O O . ALA A 1 288 ? -10.952 -5.232 -5.311 1.00 86.44 288 ALA A O 1
ATOM 2237 N N . ARG A 1 289 ? -10.876 -3.855 -3.543 1.00 74.38 289 ARG A N 1
ATOM 2238 C CA . ARG A 1 289 ? -11.332 -4.816 -2.531 1.00 74.38 289 ARG A CA 1
ATOM 2239 C C . ARG A 1 289 ? -10.451 -6.067 -2.396 1.00 74.38 289 ARG A C 1
ATOM 2241 O O . ARG A 1 289 ? -10.946 -7.101 -1.950 1.00 74.38 289 ARG A O 1
ATOM 2248 N N . VAL A 1 290 ? -9.174 -5.977 -2.737 1.00 66.69 290 VAL A N 1
ATOM 2249 C CA . VAL A 1 290 ? -8.244 -7.102 -2.612 1.00 66.69 290 VAL A CA 1
ATOM 2250 C C . VAL A 1 290 ? -7.942 -7.326 -1.124 1.00 66.69 290 VAL A C 1
ATOM 2252 O O . VAL A 1 290 ? -7.605 -6.373 -0.420 1.00 66.69 290 VAL A O 1
ATOM 2255 N N . SER A 1 291 ? -8.145 -8.545 -0.613 1.00 58.38 291 SER A N 1
ATOM 2256 C CA . SER A 1 291 ? -7.800 -8.910 0.769 1.00 58.38 291 SER A CA 1
ATOM 2257 C C . SER A 1 291 ? -6.345 -9.355 0.830 1.00 58.38 291 SER A C 1
ATOM 2259 O O . SER A 1 291 ? -6.011 -10.297 0.127 1.00 58.38 291 SER A O 1
ATOM 2261 N N . GLY A 1 292 ? -5.516 -8.682 1.645 1.00 57.16 292 GLY A N 1
ATOM 2262 C CA . GLY A 1 292 ? -4.112 -9.026 1.918 1.00 57.16 292 GLY A CA 1
ATOM 2263 C C . GLY A 1 292 ? -3.188 -9.036 0.693 1.00 57.16 292 GLY A C 1
ATOM 2264 O O . GLY A 1 292 ? -3.520 -9.598 -0.348 1.00 57.16 292 GLY A O 1
ATOM 2265 N N . VAL A 1 293 ? -1.977 -8.474 0.796 1.00 57.56 293 VAL A N 1
ATOM 2266 C CA . VAL A 1 293 ? -1.008 -8.671 -0.296 1.00 57.56 293 VAL A CA 1
ATOM 2267 C C . VAL A 1 293 ? -0.574 -10.144 -0.331 1.00 57.56 293 VAL A C 1
ATOM 2269 O O . VAL A 1 293 ? -0.516 -10.704 -1.409 1.00 57.56 293 VAL A O 1
ATOM 2272 N N . ALA A 1 294 ? -0.446 -10.845 0.800 1.00 53.25 294 ALA A N 1
ATOM 2273 C CA . ALA A 1 294 ? -0.107 -12.271 0.864 1.00 53.25 294 ALA A CA 1
ATOM 2274 C C . ALA A 1 294 ? -1.214 -13.211 0.388 1.00 53.25 294 ALA A C 1
ATOM 2276 O O . ALA A 1 294 ? -0.899 -14.237 -0.206 1.00 53.25 294 ALA A O 1
ATOM 2277 N N . GLU A 1 295 ? -2.492 -12.922 0.660 1.00 52.59 295 GLU A N 1
ATOM 2278 C CA . GLU A 1 295 ? -3.591 -13.765 0.162 1.00 52.59 295 GLU A CA 1
ATOM 2279 C C . GLU A 1 295 ? -3.745 -13.576 -1.356 1.00 52.59 295 GLU A C 1
ATOM 2281 O O . GLU A 1 295 ? -3.871 -14.563 -2.080 1.00 52.59 295 GLU A O 1
ATOM 2286 N N . GLY A 1 296 ? -3.593 -12.339 -1.852 1.00 52.31 296 GLY A N 1
ATOM 2287 C CA . GLY A 1 296 ? -3.461 -12.050 -3.282 1.00 52.31 296 GLY A CA 1
ATOM 2288 C C . GLY A 1 296 ? -2.251 -12.739 -3.928 1.00 52.31 296 GLY A C 1
ATOM 2289 O O . GLY A 1 296 ? -2.419 -13.431 -4.933 1.00 52.31 296 GLY A O 1
ATOM 2290 N N . ILE A 1 297 ? -1.063 -12.607 -3.326 1.00 56.88 297 ILE A N 1
ATOM 2291 C CA . ILE A 1 297 ? 0.213 -13.198 -3.771 1.00 56.88 297 ILE A CA 1
ATOM 2292 C C . ILE A 1 297 ? 0.148 -14.716 -3.799 1.00 56.88 297 ILE A C 1
ATOM 2294 O O . ILE A 1 297 ? 0.517 -15.320 -4.801 1.00 56.88 297 ILE A O 1
ATOM 2298 N N . ALA A 1 298 ? -0.322 -15.361 -2.733 1.00 55.12 298 ALA A N 1
ATOM 2299 C CA . ALA A 1 298 ? -0.403 -16.816 -2.684 1.00 55.12 298 ALA A CA 1
ATOM 2300 C C . ALA A 1 298 ? -1.362 -17.361 -3.756 1.00 55.12 298 ALA A C 1
ATOM 2302 O O . ALA A 1 298 ? -1.036 -18.343 -4.417 1.00 55.12 298 ALA A O 1
ATOM 2303 N N . ASP A 1 299 ? -2.498 -16.694 -3.984 1.00 56.12 299 ASP A N 1
ATOM 2304 C CA . ASP A 1 299 ? -3.481 -17.096 -4.996 1.00 56.12 299 ASP A CA 1
ATOM 2305 C C . ASP A 1 299 ? -2.989 -16.855 -6.439 1.00 56.12 299 ASP A C 1
ATOM 2307 O O . ASP A 1 299 ? -3.307 -17.628 -7.344 1.00 56.12 299 ASP A O 1
ATOM 2311 N N . HIS A 1 300 ? -2.186 -15.809 -6.690 1.00 62.16 300 HIS A N 1
ATOM 2312 C CA . HIS A 1 300 ? -1.723 -15.481 -8.046 1.00 62.16 300 HIS A CA 1
ATOM 2313 C C . HIS A 1 300 ? -0.335 -16.035 -8.410 1.00 62.16 300 HIS A C 1
ATOM 2315 O O . HIS A 1 300 ? -0.076 -16.284 -9.589 1.00 62.16 300 HIS A O 1
ATOM 2321 N N . CYS A 1 301 ? 0.560 -16.253 -7.442 1.00 71.31 301 CYS A N 1
ATOM 2322 C CA . CYS A 1 301 ? 1.905 -16.791 -7.677 1.00 71.31 301 CYS A CA 1
ATOM 2323 C C . CYS A 1 301 ? 1.937 -18.317 -7.819 1.00 71.31 301 CYS A C 1
ATOM 2325 O O . CYS A 1 301 ? 2.951 -18.873 -8.240 1.00 71.31 301 CYS A O 1
ATOM 2327 N N . GLU A 1 302 ? 0.828 -19.012 -7.540 1.00 56.00 302 GLU A N 1
ATOM 2328 C CA . GLU A 1 302 ? 0.693 -20.461 -7.741 1.00 56.00 302 GLU A CA 1
ATOM 2329 C C . GLU A 1 302 ? 0.496 -20.892 -9.212 1.00 56.00 302 GLU A C 1
ATOM 2331 O O . GLU A 1 302 ? 0.231 -22.067 -9.496 1.00 56.00 302 GLU A O 1
ATOM 2336 N N . VAL A 1 303 ? 0.716 -20.009 -10.195 1.00 46.75 303 VAL A N 1
ATOM 2337 C CA . VAL A 1 303 ? 0.827 -20.432 -11.601 1.00 46.75 303 VAL A CA 1
ATOM 2338 C C . VAL A 1 303 ? 2.185 -21.101 -11.827 1.00 46.75 303 VAL A C 1
ATOM 2340 O O . VAL A 1 303 ? 3.157 -20.480 -12.252 1.00 46.75 303 VAL A O 1
ATOM 2343 N N . ARG A 1 304 ? 2.245 -22.413 -11.569 1.00 33.56 304 ARG A N 1
ATOM 2344 C CA . ARG A 1 304 ? 3.367 -23.272 -11.978 1.00 33.56 304 ARG A CA 1
ATOM 2345 C C . ARG A 1 304 ? 3.664 -23.078 -13.475 1.00 33.56 304 ARG A C 1
ATOM 2347 O O . ARG A 1 304 ? 2.795 -23.381 -14.300 1.00 33.56 304 ARG A O 1
ATOM 2354 N N . PRO A 1 305 ? 4.896 -22.715 -13.867 1.00 35.31 305 PRO A N 1
ATOM 2355 C CA . PRO A 1 305 ? 5.366 -22.959 -15.222 1.00 35.31 305 PRO A CA 1
ATOM 2356 C C . PRO A 1 305 ? 5.460 -24.482 -15.396 1.00 35.31 305 PRO A C 1
ATOM 2358 O O . PRO A 1 305 ? 6.291 -25.128 -14.762 1.00 35.31 305 PRO A O 1
ATOM 2361 N N . GLY A 1 306 ? 4.560 -25.078 -16.185 1.00 36.25 306 GLY A N 1
ATOM 2362 C CA . GLY A 1 306 ? 4.596 -26.519 -16.484 1.00 36.25 306 GLY A CA 1
ATOM 2363 C C . GLY A 1 306 ? 3.255 -27.258 -16.536 1.00 36.25 306 GLY A C 1
ATOM 2364 O O . GLY A 1 306 ? 3.257 -28.481 -16.644 1.00 36.25 306 GLY A O 1
ATOM 2365 N N . ALA A 1 307 ? 2.115 -26.566 -16.465 1.00 33.38 307 ALA A N 1
ATOM 2366 C CA . ALA A 1 307 ? 0.796 -27.185 -16.658 1.00 33.38 307 ALA A CA 1
ATOM 2367 C C . ALA A 1 307 ? 0.234 -27.032 -18.084 1.00 33.38 307 ALA A C 1
ATOM 2369 O O . ALA A 1 307 ? -0.933 -27.340 -18.303 1.00 33.38 307 ALA A O 1
ATOM 2370 N N . ASP A 1 308 ? 1.055 -26.607 -19.048 1.00 33.12 308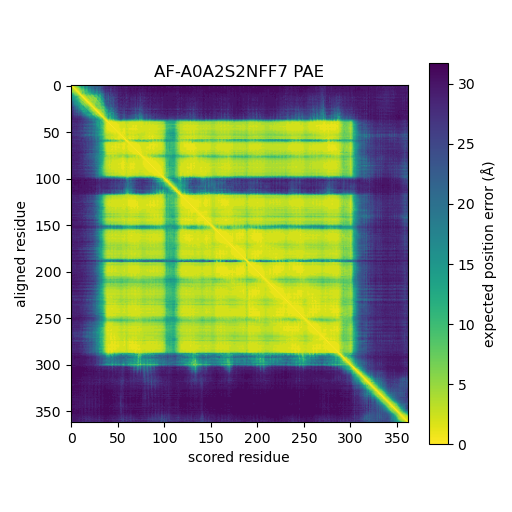 ASP A N 1
ATOM 2371 C CA . ASP A 1 308 ? 0.747 -26.753 -20.469 1.00 33.12 308 ASP A CA 1
ATOM 2372 C C . ASP A 1 308 ? 1.490 -27.999 -20.964 1.00 33.12 308 ASP A C 1
ATOM 2374 O O . ASP A 1 308 ? 2.706 -27.990 -21.166 1.00 33.12 308 ASP A O 1
ATOM 2378 N N . LYS A 1 309 ? 0.777 -29.128 -21.031 1.00 36.59 309 LYS A N 1
ATOM 2379 C CA . LYS A 1 309 ? 1.356 -30.439 -21.372 1.00 36.59 309 LYS A CA 1
ATOM 2380 C C . LYS A 1 309 ? 1.754 -30.568 -22.847 1.00 36.59 309 LYS A C 1
ATOM 2382 O O . LYS A 1 309 ? 2.297 -31.607 -23.211 1.00 36.59 309 LYS A O 1
ATOM 2387 N N . ASP A 1 310 ? 1.581 -29.516 -23.646 1.00 39.56 310 ASP A N 1
ATOM 2388 C CA . ASP A 1 310 ? 1.753 -29.582 -25.098 1.00 39.56 310 ASP A CA 1
ATOM 2389 C C . ASP A 1 310 ? 2.940 -28.767 -25.644 1.00 39.56 310 ASP A C 1
ATOM 2391 O O . ASP A 1 310 ? 3.158 -28.760 -26.849 1.00 39.56 310 ASP A O 1
ATOM 2395 N N . ASN A 1 311 ? 3.782 -28.163 -24.794 1.00 39.47 311 ASN A N 1
ATOM 2396 C CA . ASN A 1 311 ? 5.017 -27.494 -25.235 1.00 39.47 311 ASN A CA 1
ATOM 2397 C C . ASN A 1 311 ? 6.256 -28.006 -24.491 1.00 39.47 311 ASN A C 1
ATOM 2399 O O . ASN A 1 311 ? 6.960 -27.281 -23.786 1.00 39.47 311 ASN A O 1
ATOM 2403 N N . VAL A 1 312 ? 6.554 -29.290 -24.686 1.00 39.28 312 VAL A N 1
ATOM 2404 C CA . VAL A 1 312 ? 7.899 -29.818 -24.448 1.00 39.28 312 VAL A CA 1
ATOM 2405 C C . VAL A 1 312 ? 8.745 -29.535 -25.687 1.00 39.28 312 VAL A C 1
ATOM 2407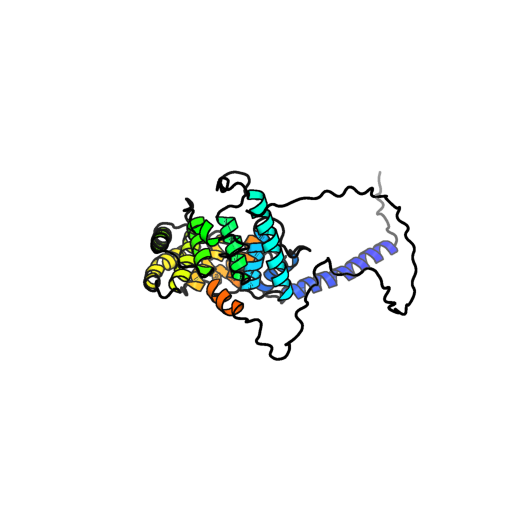 O O . VAL A 1 312 ? 8.578 -30.177 -26.718 1.00 39.28 312 VAL A O 1
ATOM 2410 N N . GLY A 1 313 ? 9.694 -28.608 -25.553 1.00 38.00 313 GLY A N 1
ATOM 2411 C CA . GLY A 1 313 ? 10.832 -28.492 -26.462 1.00 38.00 313 GLY A CA 1
ATOM 2412 C C . GLY A 1 313 ? 10.936 -27.147 -27.165 1.00 38.00 313 GLY A C 1
ATOM 2413 O O . GLY A 1 313 ? 10.379 -26.947 -28.234 1.00 38.00 313 GLY A O 1
ATOM 2414 N N . THR A 1 314 ? 11.733 -26.238 -26.610 1.00 33.78 314 THR A N 1
ATOM 2415 C CA . THR A 1 314 ? 13.086 -25.958 -27.120 1.00 33.78 314 THR A CA 1
ATOM 2416 C C . THR A 1 314 ? 13.758 -25.046 -26.099 1.00 33.78 314 THR A C 1
ATOM 2418 O O . THR A 1 314 ? 13.479 -23.853 -26.034 1.00 33.78 314 THR A O 1
ATOM 2421 N N . ALA A 1 315 ? 14.637 -25.604 -25.266 1.00 33.16 315 ALA A N 1
ATOM 2422 C CA . ALA A 1 315 ? 15.615 -24.777 -24.579 1.00 33.16 315 ALA A CA 1
ATOM 2423 C C . ALA A 1 315 ? 16.489 -24.143 -25.668 1.00 33.16 315 ALA A C 1
ATOM 2425 O O . ALA A 1 315 ? 17.215 -24.850 -26.369 1.00 33.16 315 ALA A O 1
ATOM 2426 N N . VAL A 1 316 ? 16.383 -22.828 -25.855 1.00 35.75 316 VAL A N 1
ATOM 2427 C CA . VAL A 1 316 ? 17.348 -22.083 -26.661 1.00 35.75 316 VAL A CA 1
ATOM 2428 C C . VAL A 1 316 ? 18.651 -22.096 -25.872 1.00 35.75 316 VAL A C 1
ATOM 2430 O O . VAL A 1 316 ? 18.864 -21.299 -24.963 1.00 35.75 316 VAL A O 1
ATOM 2433 N N . ILE A 1 317 ? 19.511 -23.061 -26.187 1.00 36.75 317 ILE A N 1
ATOM 2434 C CA . ILE A 1 317 ? 20.916 -23.015 -25.803 1.00 36.75 317 ILE A CA 1
ATOM 2435 C C . ILE A 1 317 ? 21.503 -21.859 -26.608 1.00 36.75 317 ILE A C 1
ATOM 2437 O O . ILE A 1 317 ? 21.753 -22.005 -27.802 1.00 36.75 317 ILE A O 1
ATOM 2441 N N . ILE A 1 318 ? 21.671 -20.700 -25.975 1.00 35.75 318 ILE A N 1
ATOM 2442 C CA . ILE A 1 318 ? 22.474 -19.611 -26.531 1.00 35.75 318 ILE A CA 1
ATOM 2443 C C . ILE A 1 318 ? 23.919 -20.131 -26.545 1.00 35.75 318 ILE A C 1
ATOM 2445 O O . ILE A 1 318 ? 24.469 -20.389 -25.470 1.00 35.75 318 ILE A O 1
ATOM 2449 N N . PRO A 1 319 ? 24.545 -20.355 -27.715 1.00 32.50 319 PRO A N 1
ATOM 2450 C CA . PRO A 1 319 ? 25.930 -20.787 -27.754 1.00 32.50 319 PRO A CA 1
ATOM 2451 C C . PRO A 1 319 ? 26.812 -19.697 -27.155 1.00 32.50 319 PRO A C 1
ATOM 2453 O O . PRO A 1 319 ? 26.603 -18.504 -27.380 1.00 32.50 319 PRO A O 1
ATOM 2456 N N . HIS A 1 320 ? 27.823 -20.120 -26.407 1.00 32.91 320 HIS A N 1
ATOM 2457 C CA . HIS A 1 320 ? 28.848 -19.232 -25.883 1.00 32.91 320 HIS A CA 1
ATOM 2458 C C . HIS A 1 320 ? 29.505 -18.451 -27.052 1.00 32.91 320 HIS A C 1
ATOM 2460 O O . HIS A 1 320 ? 29.769 -19.064 -28.092 1.00 32.91 320 HIS A O 1
ATOM 2466 N N . PRO A 1 321 ? 29.800 -17.139 -26.919 1.00 39.91 321 PRO A N 1
ATOM 2467 C CA . PRO A 1 321 ? 30.247 -16.280 -28.030 1.00 39.91 321 PRO A CA 1
ATOM 2468 C C . PRO A 1 321 ? 31.530 -16.731 -28.748 1.00 39.91 321 PRO A C 1
ATOM 2470 O O . PRO A 1 321 ? 31.852 -16.227 -29.819 1.00 39.91 321 PRO A O 1
ATOM 2473 N N . SER A 1 322 ? 32.260 -17.696 -28.191 1.00 39.59 322 SER A N 1
ATOM 2474 C CA . SER A 1 322 ? 33.501 -18.232 -28.756 1.00 39.59 322 SER A CA 1
ATOM 2475 C C . SER A 1 322 ? 33.300 -19.315 -29.830 1.00 39.59 322 SER A C 1
ATOM 2477 O O . SER A 1 322 ? 34.289 -19.842 -30.332 1.00 39.59 322 SER A O 1
ATOM 2479 N N . ALA A 1 323 ? 32.059 -19.679 -30.179 1.00 44.09 323 ALA A N 1
ATOM 2480 C CA . ALA A 1 323 ? 31.759 -20.793 -31.091 1.00 44.09 323 ALA A CA 1
ATOM 2481 C C . ALA A 1 323 ? 31.125 -20.383 -32.437 1.00 44.09 323 ALA A C 1
ATOM 2483 O O . ALA A 1 323 ? 30.468 -21.201 -33.080 1.00 44.09 323 ALA A O 1
ATOM 2484 N N . VAL A 1 324 ? 31.315 -19.140 -32.892 1.00 40.16 324 VAL A N 1
ATOM 2485 C CA . VAL A 1 324 ? 30.935 -18.735 -34.256 1.00 40.16 324 VAL A CA 1
ATOM 2486 C C . VAL A 1 324 ? 32.166 -18.810 -35.159 1.00 40.16 324 VAL A C 1
ATOM 2488 O O . VAL A 1 324 ? 33.026 -17.932 -35.141 1.00 40.16 324 VAL A O 1
ATOM 2491 N N . ASP A 1 325 ? 32.255 -19.883 -35.946 1.00 40.44 325 ASP A N 1
ATOM 2492 C CA . ASP A 1 325 ? 33.250 -20.024 -37.010 1.00 40.44 325 ASP A CA 1
ATOM 2493 C C . ASP A 1 325 ? 32.915 -19.043 -38.149 1.00 40.44 325 ASP A C 1
ATOM 2495 O O . ASP A 1 325 ? 31.909 -19.176 -38.847 1.00 40.44 325 ASP A O 1
ATOM 2499 N N . THR A 1 326 ? 33.749 -18.019 -38.329 1.00 44.25 326 THR A N 1
ATOM 2500 C CA . THR A 1 326 ? 33.558 -16.911 -39.284 1.00 44.25 326 THR A CA 1
ATOM 2501 C C . THR A 1 326 ? 33.866 -17.280 -40.739 1.00 44.25 326 THR A C 1
ATOM 2503 O O . THR A 1 326 ? 34.027 -16.402 -41.587 1.00 44.25 326 THR A O 1
ATOM 2506 N N . LYS A 1 327 ? 33.932 -18.569 -41.084 1.00 37.12 327 LYS A N 1
ATOM 2507 C CA . LYS A 1 327 ? 34.284 -19.023 -42.437 1.00 37.12 327 LYS A CA 1
ATOM 2508 C C . LYS A 1 327 ? 33.206 -19.879 -43.093 1.00 37.12 327 LYS A C 1
ATOM 2510 O O . LYS A 1 327 ? 33.470 -21.004 -43.504 1.00 37.12 327 LYS A O 1
ATOM 2515 N N . ARG A 1 328 ? 32.012 -19.315 -43.305 1.00 31.12 328 ARG A N 1
ATOM 2516 C CA . ARG A 1 328 ? 31.146 -19.695 -44.442 1.00 31.12 328 ARG A CA 1
ATOM 2517 C C . ARG A 1 328 ? 30.015 -18.685 -44.661 1.00 31.12 328 ARG A C 1
ATOM 2519 O O . ARG A 1 328 ? 29.230 -18.473 -43.743 1.00 31.12 328 ARG A O 1
ATOM 2526 N N . PRO A 1 329 ? 29.871 -18.098 -45.862 1.00 34.41 329 PRO A N 1
ATOM 2527 C CA . PRO A 1 329 ? 28.688 -17.314 -46.180 1.00 34.41 329 PRO A CA 1
ATOM 2528 C C . PRO A 1 329 ? 27.521 -18.266 -46.469 1.00 34.41 329 PRO A C 1
ATOM 2530 O O . PRO A 1 329 ? 27.580 -19.070 -47.400 1.00 34.41 329 PRO A O 1
ATOM 2533 N N . VAL A 1 330 ? 26.460 -18.184 -45.668 1.00 32.12 330 VAL A N 1
ATOM 2534 C CA . VAL A 1 330 ? 25.162 -18.781 -45.999 1.00 32.12 330 VAL A CA 1
ATOM 2535 C C . VAL A 1 330 ? 24.375 -17.733 -46.778 1.00 32.12 330 VAL A C 1
ATOM 2537 O O . VAL A 1 330 ? 23.994 -16.697 -46.243 1.00 32.12 330 VAL A O 1
ATOM 2540 N N . SER A 1 331 ? 24.168 -17.993 -48.066 1.00 31.30 331 SER A N 1
ATOM 2541 C CA . SER A 1 331 ? 23.297 -17.208 -48.935 1.00 31.30 331 SER A CA 1
ATOM 2542 C C . SER A 1 331 ? 21.836 -17.462 -48.564 1.00 31.30 331 SER A C 1
ATOM 2544 O O . SER A 1 331 ? 21.333 -18.567 -48.776 1.00 31.30 331 SER A O 1
ATOM 2546 N N . VAL A 1 332 ? 21.150 -16.447 -48.043 1.00 31.44 332 VAL A N 1
ATOM 2547 C CA . VAL A 1 332 ? 19.691 -16.454 -47.900 1.00 31.44 332 VAL A CA 1
ATOM 2548 C C . VAL A 1 332 ? 19.118 -15.550 -48.985 1.00 31.44 332 VAL A C 1
ATOM 2550 O O . VAL A 1 332 ? 19.336 -14.342 -48.979 1.00 31.44 332 VAL A O 1
ATOM 2553 N N . ASN A 1 333 ? 18.414 -16.161 -49.940 1.00 30.02 333 ASN A N 1
ATOM 2554 C CA . ASN A 1 333 ? 17.622 -15.459 -50.945 1.00 30.02 333 ASN A CA 1
ATOM 2555 C C . ASN A 1 333 ? 16.441 -14.769 -50.258 1.00 30.02 333 ASN A C 1
ATOM 2557 O O . ASN A 1 333 ? 15.542 -15.444 -49.759 1.00 30.02 333 ASN A O 1
ATOM 2561 N N . VAL A 1 334 ? 16.425 -13.439 -50.288 1.00 31.59 334 VAL A N 1
ATOM 2562 C CA . VAL A 1 334 ? 15.250 -12.633 -49.953 1.00 31.59 334 VAL A CA 1
ATOM 2563 C C . VAL A 1 334 ? 14.826 -11.912 -51.225 1.00 31.59 334 VAL A C 1
ATOM 2565 O O . VAL A 1 334 ? 15.558 -11.092 -51.768 1.00 31.59 334 VAL A O 1
ATOM 2568 N N . SER A 1 335 ? 13.657 -12.281 -51.732 1.00 29.81 335 SER A N 1
ATOM 2569 C CA . SER A 1 335 ? 12.962 -11.587 -52.810 1.00 29.81 335 SER A CA 1
ATOM 2570 C C . SER A 1 335 ? 12.433 -10.236 -52.312 1.00 29.81 335 SER A C 1
ATOM 2572 O O . SER A 1 335 ? 11.682 -10.193 -51.339 1.00 29.81 335 SER A O 1
ATOM 2574 N N . GLU A 1 336 ? 12.843 -9.159 -52.987 1.00 30.83 336 GLU A N 1
ATOM 2575 C CA . GLU A 1 336 ? 12.381 -7.775 -52.798 1.00 30.83 336 GLU A CA 1
ATOM 2576 C C . GLU A 1 336 ? 10.873 -7.604 -53.097 1.00 30.83 336 GLU A C 1
ATOM 2578 O O . GLU A 1 336 ? 10.266 -8.441 -53.776 1.00 30.83 336 GLU A O 1
ATOM 2583 N N . PRO A 1 337 ? 10.270 -6.482 -52.652 1.00 32.88 337 PRO A N 1
ATOM 2584 C CA . PRO A 1 337 ? 10.196 -5.357 -53.587 1.00 32.88 337 PRO A CA 1
ATOM 2585 C C . PRO A 1 337 ? 10.610 -3.991 -53.003 1.00 32.88 337 PRO A C 1
ATOM 2587 O O . PRO A 1 337 ? 10.137 -3.548 -51.961 1.00 32.88 337 PRO A O 1
ATOM 2590 N N . VAL A 1 338 ? 11.483 -3.347 -53.778 1.00 29.52 338 VAL A N 1
ATOM 2591 C CA . VAL A 1 338 ? 11.726 -1.920 -54.055 1.00 29.52 338 VAL A CA 1
ATOM 2592 C C . VAL A 1 338 ? 10.792 -0.879 -53.409 1.00 29.52 338 VAL A C 1
ATOM 2594 O O . VAL A 1 338 ? 9.615 -0.794 -53.752 1.00 29.52 338 VAL A O 1
ATOM 2597 N N . ALA A 1 339 ? 11.392 0.040 -52.641 1.00 28.08 339 ALA A N 1
ATOM 2598 C CA . ALA A 1 339 ? 11.214 1.492 -52.787 1.00 28.08 339 ALA A CA 1
ATOM 2599 C C . ALA A 1 339 ? 12.405 2.225 -52.136 1.00 28.08 339 ALA A C 1
ATOM 2601 O O . ALA A 1 339 ? 12.715 2.031 -50.965 1.00 28.08 339 ALA A O 1
ATOM 2602 N N . THR A 1 340 ? 13.093 3.016 -52.952 1.00 29.70 340 THR A N 1
ATOM 2603 C CA . THR A 1 340 ? 14.292 3.815 -52.676 1.00 29.70 340 THR A CA 1
ATOM 2604 C C . THR A 1 340 ? 13.987 5.057 -51.843 1.00 29.70 340 THR A C 1
ATOM 2606 O O . THR A 1 340 ? 13.009 5.732 -52.143 1.00 29.70 340 THR A O 1
ATOM 2609 N N . ASP A 1 341 ? 14.869 5.412 -50.905 1.00 27.75 341 ASP A N 1
ATOM 2610 C CA . ASP A 1 341 ? 15.379 6.787 -50.813 1.00 27.75 341 ASP A CA 1
ATOM 2611 C C . ASP A 1 341 ? 16.688 6.858 -50.006 1.00 27.75 341 ASP A C 1
ATOM 2613 O O . ASP A 1 341 ? 16.832 6.291 -48.922 1.00 27.75 341 ASP A O 1
ATOM 2617 N N . GLU A 1 342 ? 17.664 7.531 -50.614 1.00 30.36 342 GLU A N 1
ATOM 2618 C CA . GLU A 1 342 ? 19.029 7.764 -50.152 1.00 30.36 342 GLU A CA 1
ATOM 2619 C C . GLU A 1 342 ? 19.077 8.710 -48.947 1.00 30.36 342 GLU A C 1
ATOM 2621 O O . GLU A 1 342 ? 18.552 9.817 -49.011 1.00 30.36 342 GLU A O 1
ATOM 2626 N N . TYR A 1 343 ? 19.837 8.355 -47.907 1.00 28.30 343 TYR A N 1
ATOM 2627 C CA . TYR A 1 343 ? 20.471 9.342 -47.027 1.00 28.30 343 TYR A CA 1
ATOM 2628 C C . TYR A 1 343 ? 21.876 8.878 -46.626 1.00 28.30 343 TYR A C 1
ATOM 2630 O O . TYR A 1 343 ? 22.062 7.922 -45.875 1.00 28.30 343 TYR A O 1
ATOM 2638 N N . HIS A 1 344 ? 22.879 9.585 -47.150 1.00 28.19 344 HIS A N 1
ATOM 2639 C CA . HIS A 1 344 ? 24.281 9.493 -46.751 1.00 28.19 344 HIS A CA 1
ATOM 2640 C C . HIS A 1 344 ? 24.499 10.132 -45.369 1.00 28.19 344 HIS A C 1
ATOM 2642 O O . HIS A 1 344 ? 24.130 11.286 -45.155 1.00 28.19 344 HIS A O 1
ATOM 2648 N N . LEU A 1 345 ? 25.196 9.425 -44.474 1.00 29.75 345 LEU A N 1
ATOM 2649 C CA . LEU A 1 345 ? 25.853 9.997 -43.292 1.00 29.75 345 LEU A CA 1
ATOM 2650 C C . LEU A 1 345 ? 27.347 9.614 -43.275 1.00 29.75 345 LEU A C 1
ATOM 2652 O O . LEU A 1 345 ? 27.714 8.576 -43.834 1.00 29.75 345 LEU A O 1
ATOM 2656 N N . PRO A 1 346 ? 28.225 10.455 -42.695 1.00 30.78 346 PRO A N 1
ATOM 2657 C CA . PRO A 1 346 ? 29.668 10.386 -42.900 1.00 30.78 346 PRO A CA 1
ATOM 2658 C C . PRO A 1 346 ? 30.332 9.328 -42.016 1.00 30.78 346 PRO A C 1
ATOM 2660 O O . PRO A 1 346 ? 29.958 9.134 -40.862 1.00 30.78 346 PRO A O 1
ATOM 2663 N N . GLN A 1 347 ? 31.376 8.695 -42.553 1.00 27.73 347 GLN A N 1
ATOM 2664 C CA . GLN A 1 347 ? 32.255 7.796 -41.812 1.00 27.73 347 GLN A CA 1
ATOM 2665 C C . GLN A 1 347 ? 33.059 8.561 -40.753 1.00 27.73 347 GLN A C 1
ATOM 2667 O O . GLN A 1 347 ? 33.801 9.486 -41.083 1.00 27.73 347 GLN A O 1
ATOM 2672 N N . ILE A 1 348 ? 32.954 8.127 -39.497 1.00 30.03 348 ILE A N 1
ATOM 2673 C CA . ILE A 1 348 ? 33.899 8.454 -38.426 1.00 30.03 348 ILE A CA 1
ATOM 2674 C C . ILE A 1 348 ? 34.719 7.191 -38.164 1.00 30.03 348 ILE A C 1
ATOM 2676 O O . ILE A 1 348 ? 34.179 6.120 -37.896 1.00 30.03 348 ILE A O 1
ATOM 2680 N N . SER A 1 349 ? 36.031 7.321 -38.331 1.00 31.16 349 SER A N 1
ATOM 2681 C CA . SER A 1 349 ? 37.034 6.288 -38.097 1.00 31.16 349 SER A CA 1
ATOM 2682 C C . SER A 1 349 ? 37.291 6.125 -36.599 1.00 31.16 349 SER A C 1
ATOM 2684 O O . SER A 1 349 ? 37.845 7.039 -35.988 1.00 31.16 349 SER A O 1
ATOM 2686 N N . ASP A 1 350 ? 36.955 4.970 -36.028 1.00 33.25 350 ASP A N 1
ATOM 2687 C CA . ASP A 1 350 ? 37.350 4.624 -34.661 1.00 33.25 350 ASP A CA 1
ATOM 2688 C C . ASP A 1 350 ? 38.673 3.848 -34.682 1.00 33.25 350 ASP A C 1
ATOM 2690 O O . ASP A 1 350 ? 38.772 2.715 -35.162 1.00 33.25 350 ASP A O 1
ATOM 2694 N N . SER A 1 351 ? 39.727 4.503 -34.199 1.00 35.19 351 SER A N 1
ATOM 2695 C CA . SER A 1 351 ? 41.021 3.894 -33.914 1.00 35.19 351 SER A CA 1
ATOM 2696 C C . SER A 1 351 ? 40.910 3.066 -32.637 1.00 35.19 351 SER A C 1
ATOM 2698 O O . SER A 1 351 ? 40.708 3.613 -31.556 1.00 35.19 351 SER A O 1
ATOM 2700 N N . GLY A 1 352 ? 41.055 1.749 -32.773 1.00 37.75 352 GLY A N 1
ATOM 2701 C CA . GLY A 1 352 ? 40.954 0.806 -31.668 1.00 37.75 352 GLY A CA 1
ATOM 2702 C C . GLY A 1 352 ? 42.007 1.008 -30.578 1.00 37.75 352 GLY A C 1
ATOM 2703 O O . GLY A 1 352 ? 43.210 1.027 -30.840 1.00 37.75 352 GLY A O 1
ATOM 2704 N N . THR A 1 353 ? 41.539 1.036 -29.335 1.00 34.03 353 THR A N 1
ATOM 2705 C CA . THR A 1 353 ? 42.319 0.703 -28.142 1.00 34.03 353 THR A CA 1
ATOM 2706 C C . THR A 1 353 ? 41.504 -0.278 -27.301 1.00 34.03 353 THR A C 1
ATOM 2708 O O . THR A 1 353 ? 40.522 0.071 -26.655 1.00 34.03 353 THR A O 1
ATOM 2711 N N . ASN A 1 354 ? 41.901 -1.552 -27.340 1.00 31.58 354 ASN A N 1
ATOM 2712 C CA . ASN A 1 354 ? 41.350 -2.592 -26.475 1.00 31.58 354 ASN A CA 1
ATOM 2713 C C . ASN A 1 354 ? 41.778 -2.315 -25.027 1.00 31.58 354 ASN A C 1
ATOM 2715 O O . ASN A 1 354 ? 42.963 -2.414 -24.708 1.00 31.58 354 ASN A O 1
ATOM 2719 N N . VAL A 1 355 ? 40.823 -2.005 -24.150 1.00 31.70 355 VAL A N 1
ATOM 2720 C CA . VAL A 1 355 ? 41.037 -1.991 -22.698 1.00 31.70 355 VAL A CA 1
ATO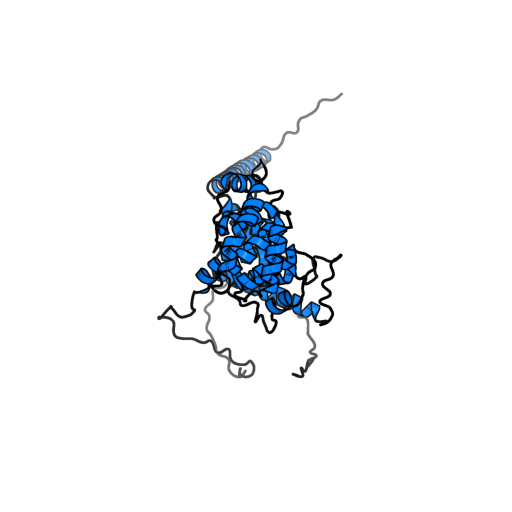M 2721 C C . VAL A 1 355 ? 40.551 -3.324 -22.140 1.00 31.70 355 VAL A C 1
ATOM 2723 O O . VAL A 1 355 ? 39.357 -3.602 -22.091 1.00 31.70 355 VAL A O 1
ATOM 2726 N N . THR A 1 356 ? 41.493 -4.173 -21.743 1.00 27.97 356 THR A N 1
ATOM 2727 C CA . THR A 1 356 ? 41.218 -5.424 -21.028 1.00 27.97 356 THR A CA 1
ATOM 2728 C C . THR A 1 356 ? 40.992 -5.117 -19.550 1.00 27.97 356 THR A C 1
ATOM 2730 O O . THR A 1 356 ? 41.921 -4.693 -18.865 1.00 27.97 356 THR A O 1
ATOM 2733 N N . VAL A 1 357 ? 39.775 -5.343 -19.054 1.00 30.56 357 VAL A N 1
ATOM 2734 C CA . VAL A 1 357 ? 39.450 -5.301 -17.621 1.00 30.56 357 VAL A CA 1
ATOM 2735 C C . VAL A 1 357 ? 39.477 -6.732 -17.088 1.00 30.56 357 VAL A C 1
ATOM 2737 O O . VAL A 1 357 ? 38.723 -7.590 -17.542 1.00 30.56 357 VAL A O 1
ATOM 2740 N N . SER A 1 358 ? 40.382 -7.005 -16.151 1.00 27.56 358 SER A N 1
ATOM 2741 C CA . SER A 1 358 ? 40.502 -8.290 -15.459 1.00 27.56 358 SER A CA 1
ATOM 2742 C C . SER A 1 358 ? 39.796 -8.230 -14.107 1.00 27.56 358 SER A C 1
ATOM 2744 O O . SER A 1 358 ? 40.141 -7.386 -13.282 1.00 27.56 358 SER A O 1
ATOM 2746 N N . TYR A 1 359 ? 38.868 -9.153 -13.857 1.00 34.28 359 TYR A N 1
ATOM 2747 C CA . TYR A 1 359 ? 38.255 -9.355 -12.545 1.00 34.28 359 TYR A CA 1
ATOM 2748 C C . TYR A 1 359 ? 38.945 -10.515 -11.822 1.00 34.28 359 TYR A C 1
ATOM 2750 O O . TYR A 1 359 ? 39.149 -11.582 -12.403 1.00 34.28 359 TYR A O 1
ATOM 2758 N N . SER A 1 360 ? 39.282 -10.314 -10.551 1.00 27.44 360 SER A N 1
ATOM 2759 C CA . SER A 1 360 ? 39.651 -11.382 -9.621 1.00 27.44 360 SER A CA 1
ATOM 2760 C C . SER A 1 360 ? 38.440 -11.715 -8.753 1.00 27.44 360 SER A C 1
ATOM 2762 O O . SER A 1 360 ? 37.966 -10.853 -8.017 1.00 27.44 360 SER A O 1
ATOM 2764 N N . LEU A 1 361 ? 37.952 -12.950 -8.854 1.00 28.78 361 LEU A N 1
ATOM 2765 C CA . LEU A 1 361 ? 36.942 -13.509 -7.956 1.00 28.78 361 LEU A CA 1
ATOM 2766 C C . LEU A 1 361 ? 37.600 -13.811 -6.600 1.00 28.78 361 LEU A C 1
ATOM 2768 O O . LEU A 1 361 ? 38.586 -14.549 -6.565 1.00 28.78 361 LEU A O 1
ATOM 2772 N N . TRP A 1 362 ? 37.052 -13.248 -5.524 1.00 36.69 362 TRP A N 1
ATOM 2773 C CA . TRP A 1 362 ? 37.278 -13.674 -4.140 1.00 36.69 362 TRP A CA 1
ATOM 2774 C C . TRP A 1 362 ? 35.954 -14.126 -3.544 1.00 36.69 362 TRP A C 1
ATOM 2776 O O . TRP A 1 362 ? 34.951 -13.415 -3.786 1.00 36.69 362 TRP A O 1
#